Protein AF-0000000070241746 (afdb_homodimer)

Organism: Natronomonas pharaonis (strain ATCC 35678 / DSM 2160 / CIP 103997 / JCM 8858 / NBRC 14720 / NCIMB 2260 / Gabara) (NCBI:txid348780)

Foldseek 3Di:
DFADAPVADDCLLVQLVVLVVPVKDALVVQQPDPPDDDHSVVSLVRQVVCVVLPQWPDPDPRMIHGDLQVLQRNQNQAHSHVRDGNLVPGDPVSNVVSVVVVVVVVVVVVCVVVVPDD/DFADAPVADPCLLVQLVVLVVPVKDALVVQCPDPPDDDHSVVSLVRQVVCVVLPQWPDPDPRMIHGDLLVLQRNQNQAHSHVRDGNLVSGDPVSNVVSVVVVVVVVVVVVCVVVVPDD

Secondary structure (DSSP, 8-state):
--B--TT--TTHHHHHHHHHHHT-B-HHHHHTSTT--S-HHHHHHHHHHHHHTTSEEEEETTEEEE-HHHHHHHTT-EETTTTEE-GGGS-HHHHHHHHHHHHHHHHHHHHHHHHT--/--B--TT--TTHHHHHHHHHHHT-B-HHHHHTSTT--S-HHHHHHHHHHHHHTTSEEEEETTEEEE-HHHHHHHTT-EETTTTEE-GGGS-HHHHHHHHHHHHHHHHHHHHHHHHT--

Structure (mmCIF, N/CA/C/O backbone):
data_AF-0000000070241746-model_v1
#
loop_
_entity.id
_entity.type
_entity.pdbx_description
1 polymer 'Homolog to phage PhiH1 repressor protein'
#
loop_
_atom_site.group_PDB
_atom_site.id
_atom_site.type_symbol
_atom_site.label_atom_id
_atom_site.label_alt_id
_atom_site.label_comp_id
_atom_site.label_asym_id
_atom_site.label_entity_id
_atom_site.label_seq_id
_atom_site.pdbx_PDB_ins_code
_atom_site.Cartn_x
_atom_site.Cartn_y
_atom_site.Cartn_z
_atom_site.occupancy
_atom_site.B_iso_or_equiv
_atom_site.auth_seq_id
_atom_site.auth_comp_id
_atom_site.auth_asym_id
_atom_site.auth_atom_id
_atom_site.pdbx_PDB_model_num
ATOM 1 N N . MET A 1 1 ? -6.934 5.27 0.13 1 94.56 1 MET A N 1
ATOM 2 C CA . MET A 1 1 ? -6.367 4.441 1.192 1 94.56 1 MET A CA 1
ATOM 3 C C . MET A 1 1 ? -6.934 3.027 1.139 1 94.56 1 MET A C 1
ATOM 5 O O . MET A 1 1 ? -8.133 2.84 0.933 1 94.56 1 MET A O 1
ATOM 9 N N . ARG A 1 2 ? -6.02 2.061 1.303 1 96.06 2 ARG A N 1
ATOM 10 C CA . ARG A 1 2 ? -6.449 0.667 1.346 1 96.06 2 ARG A CA 1
ATOM 11 C C . ARG A 1 2 ? -7.254 0.38 2.609 1 96.06 2 ARG A C 1
ATOM 13 O O . ARG A 1 2 ? -6.965 0.934 3.674 1 96.06 2 ARG A O 1
ATOM 20 N N . LYS A 1 3 ? -8.234 -0.478 2.445 1 96.94 3 LYS A N 1
ATOM 21 C CA . LYS A 1 3 ? -9.117 -0.896 3.535 1 96.94 3 LYS A CA 1
ATOM 22 C C . LYS A 1 3 ? -8.922 -2.375 3.857 1 96.94 3 LYS A C 1
ATOM 24 O O . LYS A 1 3 ? -9.617 -3.23 3.301 1 96.94 3 LYS A O 1
ATOM 29 N N . GLN A 1 4 ? -8.039 -2.619 4.766 1 97.44 4 GLN A N 1
ATOM 30 C CA . GLN A 1 4 ? -7.637 -3.988 5.07 1 97.44 4 GLN A CA 1
ATOM 31 C C . GLN A 1 4 ? -8.664 -4.68 5.957 1 97.44 4 GLN A C 1
ATOM 33 O O . GLN A 1 4 ? -9.305 -4.039 6.789 1 97.44 4 GLN A O 1
ATOM 38 N N . GLY A 1 5 ? -8.852 -5.922 5.723 1 97 5 GLY A N 1
ATOM 39 C CA . GLY A 1 5 ? -9.711 -6.707 6.598 1 97 5 GLY A CA 1
ATOM 40 C C . GLY A 1 5 ? -9 -7.188 7.848 1 97 5 GLY A C 1
ATOM 41 O O . GLY A 1 5 ? -7.77 -7.215 7.898 1 97 5 GLY A O 1
ATOM 42 N N . ASP A 1 6 ? -9.789 -7.684 8.867 1 95.62 6 ASP A N 1
ATOM 43 C CA . ASP A 1 6 ? -9.242 -8.195 10.125 1 95.62 6 ASP A CA 1
ATOM 44 C C . ASP A 1 6 ? -8.477 -9.492 9.898 1 95.62 6 ASP A C 1
ATOM 46 O O . ASP A 1 6 ? -7.637 -9.875 10.719 1 95.62 6 ASP A O 1
ATOM 50 N N . TRP A 1 7 ? -8.703 -10.102 8.891 1 97.62 7 TRP A N 1
ATOM 51 C CA . TRP A 1 7 ? -8.102 -11.391 8.578 1 97.62 7 TRP A CA 1
ATOM 52 C C . TRP A 1 7 ? -6.742 -11.211 7.906 1 97.62 7 TRP A C 1
ATOM 54 O O . TRP A 1 7 ? -5.992 -12.172 7.738 1 97.62 7 TRP A O 1
ATOM 64 N N . MET A 1 8 ? -6.465 -9.969 7.434 1 97.88 8 MET A N 1
ATOM 65 C CA . MET A 1 8 ? -5.219 -9.719 6.719 1 97.88 8 MET A CA 1
ATOM 66 C C . MET A 1 8 ? -4.074 -9.469 7.695 1 97.88 8 MET A C 1
ATOM 68 O O . MET A 1 8 ? -4.289 -8.945 8.789 1 97.88 8 MET A O 1
ATOM 72 N N . ALA A 1 9 ? -2.908 -9.852 7.211 1 96.62 9 ALA A N 1
ATOM 73 C CA . ALA A 1 9 ? -1.682 -9.656 7.984 1 96.62 9 ALA A CA 1
ATOM 74 C C . ALA A 1 9 ? -0.798 -8.594 7.34 1 96.62 9 ALA A C 1
ATOM 76 O O . ALA A 1 9 ? -1.036 -8.18 6.203 1 96.62 9 ALA A O 1
ATOM 77 N N . ASN A 1 10 ? 0.276 -8.195 8.047 1 92.94 10 ASN A N 1
ATOM 78 C CA . ASN A 1 10 ? 1.124 -7.066 7.688 1 92.94 10 ASN A CA 1
ATOM 79 C C . ASN A 1 10 ? 1.74 -7.25 6.305 1 92.94 10 ASN A C 1
ATOM 81 O O . ASN A 1 10 ? 1.819 -6.297 5.523 1 92.94 10 ASN A O 1
ATOM 85 N N . TRP A 1 11 ? 2.127 -8.453 6.027 1 97.19 11 TRP A N 1
ATOM 86 C CA . TRP A 1 11 ? 2.895 -8.711 4.812 1 97.19 11 TRP A CA 1
ATOM 87 C C . TRP A 1 11 ? 1.968 -8.93 3.621 1 97.19 11 TRP A C 1
ATOM 89 O O . TRP A 1 11 ? 2.412 -8.906 2.471 1 97.19 11 TRP A O 1
ATOM 99 N N . ASP A 1 12 ? 0.708 -9.023 3.834 1 98.31 12 ASP A N 1
ATOM 100 C CA . ASP A 1 12 ? -0.227 -9.352 2.76 1 98.31 12 ASP A CA 1
ATOM 101 C C . ASP A 1 12 ? -0.189 -8.289 1.66 1 98.31 12 ASP A C 1
ATOM 103 O O . ASP A 1 12 ? -0.229 -8.617 0.473 1 98.31 12 ASP A O 1
ATOM 107 N N . ASP A 1 13 ? -0.045 -7.07 2.041 1 98.25 13 ASP A N 1
ATOM 108 C CA . ASP A 1 13 ? 0.015 -5.988 1.064 1 98.25 13 ASP A CA 1
ATOM 109 C C . ASP A 1 13 ? 1.203 -6.164 0.122 1 98.25 13 ASP A C 1
ATOM 111 O O . ASP A 1 13 ? 1.083 -5.941 -1.085 1 98.25 13 ASP A O 1
ATOM 115 N N . ARG A 1 14 ? 2.305 -6.547 0.719 1 98.25 14 ARG A N 1
ATOM 116 C CA . ARG A 1 14 ? 3.514 -6.719 -0.08 1 98.25 14 ARG A CA 1
ATOM 117 C C . ARG A 1 14 ? 3.371 -7.895 -1.041 1 98.25 14 ARG A C 1
ATOM 119 O O . ARG A 1 14 ? 3.822 -7.824 -2.186 1 98.25 14 ARG A O 1
ATOM 126 N N . PHE A 1 15 ? 2.719 -8.906 -0.545 1 98.75 15 PHE A N 1
ATOM 127 C CA . PHE A 1 15 ? 2.545 -10.078 -1.397 1 98.75 15 PHE A CA 1
ATOM 128 C C . PHE A 1 15 ? 1.629 -9.758 -2.572 1 98.75 15 PHE A C 1
ATOM 130 O O . PHE A 1 15 ? 1.893 -10.18 -3.703 1 98.75 15 PHE A O 1
ATOM 137 N N . LEU A 1 16 ? 0.623 -9 -2.322 1 98.44 16 LEU A N 1
ATOM 138 C CA . LEU A 1 16 ? -0.262 -8.555 -3.395 1 98.44 16 LEU A CA 1
ATOM 139 C C . LEU A 1 16 ? 0.483 -7.66 -4.379 1 98.44 16 LEU A C 1
ATOM 141 O O . LEU A 1 16 ? 0.326 -7.801 -5.594 1 98.44 16 LEU A O 1
ATOM 145 N N . GLU A 1 17 ? 1.251 -6.715 -3.852 1 97.19 17 GLU A N 1
ATOM 146 C CA . GLU A 1 17 ? 2.047 -5.84 -4.711 1 97.19 17 GLU A CA 1
ATOM 147 C C . GLU A 1 17 ? 3.018 -6.648 -5.57 1 97.19 17 GLU A C 1
ATOM 149 O O . GLU A 1 17 ? 3.184 -6.363 -6.758 1 97.19 17 GLU A O 1
ATOM 154 N N . PHE A 1 18 ? 3.625 -7.617 -5 1 97.94 18 PHE A N 1
ATOM 155 C CA . PHE A 1 18 ? 4.57 -8.469 -5.719 1 97.94 18 PHE A CA 1
ATOM 156 C C . PHE A 1 18 ? 3.891 -9.164 -6.891 1 97.94 18 PHE A C 1
ATOM 158 O O . PHE A 1 18 ? 4.391 -9.125 -8.016 1 97.94 18 PHE A O 1
ATOM 165 N N . ALA A 1 19 ? 2.783 -9.852 -6.578 1 97.69 19 ALA A N 1
ATOM 166 C CA . ALA A 1 19 ? 2.039 -10.547 -7.629 1 97.69 19 ALA A CA 1
ATOM 167 C C . ALA A 1 19 ? 1.657 -9.586 -8.75 1 97.69 19 ALA A C 1
ATOM 169 O O . ALA A 1 19 ? 1.717 -9.945 -9.93 1 97.69 19 ALA A O 1
ATOM 170 N N . TYR A 1 20 ? 1.254 -8.422 -8.352 1 93.94 20 TYR A N 1
ATOM 171 C CA . TYR A 1 20 ? 0.872 -7.41 -9.328 1 93.94 20 TYR A CA 1
ATOM 172 C C . TYR A 1 20 ? 2.066 -6.992 -10.18 1 93.94 20 TYR A C 1
ATOM 174 O O . TYR A 1 20 ? 1.989 -6.992 -11.406 1 93.94 20 TYR A O 1
ATOM 182 N N . ASP A 1 21 ? 3.135 -6.727 -9.555 1 92.12 21 ASP A N 1
ATOM 183 C CA . ASP A 1 21 ? 4.309 -6.172 -10.219 1 92.12 21 ASP A CA 1
ATOM 184 C C . ASP A 1 21 ? 4.957 -7.207 -11.141 1 92.12 21 ASP A C 1
ATOM 186 O O . ASP A 1 21 ? 5.523 -6.852 -12.18 1 92.12 21 ASP A O 1
ATOM 190 N N . HIS A 1 22 ? 4.805 -8.469 -10.82 1 93.62 22 HIS A N 1
ATOM 191 C CA . HIS A 1 22 ? 5.566 -9.492 -11.523 1 93.62 22 HIS A CA 1
ATOM 192 C C . HIS A 1 22 ? 4.652 -10.375 -12.367 1 93.62 22 HIS A C 1
ATOM 194 O O . HIS A 1 22 ? 5.121 -11.289 -13.047 1 93.62 22 HIS A O 1
ATOM 200 N N . GLY A 1 23 ? 3.398 -10.117 -12.297 1 92.12 23 GLY A N 1
ATOM 201 C CA . GLY A 1 23 ? 2.453 -10.906 -13.062 1 92.12 23 GLY A CA 1
ATOM 202 C C . GLY A 1 23 ? 2.201 -12.289 -12.477 1 92.12 23 GLY A C 1
ATOM 203 O O . GLY A 1 23 ? 1.634 -13.156 -13.141 1 92.12 23 GLY A O 1
ATOM 204 N N . GLY A 1 24 ? 2.734 -12.5 -11.344 1 95 24 GLY A N 1
ATOM 205 C CA . GLY A 1 24 ? 2.615 -13.766 -10.633 1 95 24 GLY A CA 1
ATOM 206 C C . GLY A 1 24 ? 3.541 -13.867 -9.438 1 95 24 GLY A C 1
ATOM 207 O O . GLY A 1 24 ? 4.453 -13.055 -9.281 1 95 24 GLY A O 1
ATOM 208 N N . ALA A 1 25 ? 3.166 -14.891 -8.625 1 97.44 25 ALA A N 1
ATOM 209 C CA . ALA A 1 25 ? 3.947 -15.055 -7.402 1 97.44 25 ALA A CA 1
ATOM 210 C C . ALA A 1 25 ? 3.941 -16.516 -6.941 1 97.44 25 ALA A C 1
ATOM 212 O O . ALA A 1 25 ? 2.947 -17.219 -7.117 1 97.44 25 ALA A O 1
ATOM 213 N N . THR A 1 26 ? 5.051 -16.906 -6.438 1 98.56 26 THR A N 1
ATOM 214 C CA . THR A 1 26 ? 5.172 -18.156 -5.68 1 98.56 26 THR A CA 1
ATOM 215 C C . THR A 1 26 ? 5.766 -17.891 -4.301 1 98.56 26 THR A C 1
ATOM 217 O O . THR A 1 26 ? 6.465 -16.891 -4.098 1 98.56 26 THR A O 1
ATOM 220 N N . PRO A 1 27 ? 5.445 -18.844 -3.389 1 98.75 27 PRO A N 1
ATOM 221 C CA . PRO A 1 27 ? 6.062 -18.672 -2.072 1 98.75 27 PRO A CA 1
ATOM 222 C C . PRO A 1 27 ? 7.582 -18.531 -2.146 1 98.75 27 PRO A C 1
ATOM 224 O O . PRO A 1 27 ? 8.156 -17.656 -1.486 1 98.75 27 PRO A O 1
ATOM 227 N N . LYS A 1 28 ? 8.172 -19.25 -3.004 1 98.44 28 LYS A N 1
ATOM 228 C CA . LYS A 1 28 ? 9.625 -19.203 -3.121 1 98.44 28 LYS A CA 1
ATOM 229 C C . LYS A 1 28 ? 10.094 -17.859 -3.652 1 98.44 28 LYS A C 1
ATOM 231 O O . LYS A 1 28 ? 11.008 -17.25 -3.092 1 98.44 28 LYS A O 1
ATOM 236 N N . ARG A 1 29 ? 9.555 -17.438 -4.758 1 98.12 29 ARG A N 1
ATOM 237 C CA . ARG A 1 29 ? 9.984 -16.188 -5.371 1 98.12 29 ARG A CA 1
ATOM 238 C C . ARG A 1 29 ? 9.828 -15.023 -4.402 1 98.12 29 ARG A C 1
ATOM 240 O O . ARG A 1 29 ? 10.68 -14.133 -4.355 1 98.12 29 ARG A O 1
ATOM 247 N N . ILE A 1 30 ? 8.711 -15.023 -3.654 1 98.5 30 ILE A N 1
ATOM 248 C CA . ILE A 1 30 ? 8.477 -13.953 -2.695 1 98.5 30 ILE A CA 1
ATOM 249 C C . ILE A 1 30 ? 9.492 -14.039 -1.562 1 98.5 30 ILE A C 1
ATOM 251 O O . ILE A 1 30 ? 10.141 -13.047 -1.221 1 98.5 30 ILE A O 1
ATOM 255 N N . ALA A 1 31 ? 9.695 -15.234 -1.021 1 98.62 31 ALA A N 1
ATOM 256 C CA . ALA A 1 31 ? 10.586 -15.414 0.12 1 98.62 31 ALA A CA 1
ATOM 257 C C . ALA A 1 31 ? 12.031 -15.094 -0.257 1 98.62 31 ALA A C 1
ATOM 259 O O . ALA A 1 31 ? 12.82 -14.68 0.592 1 98.62 31 ALA A O 1
ATOM 260 N N . ASP A 1 32 ? 12.367 -15.227 -1.496 1 98.19 32 ASP A N 1
ATOM 261 C CA . ASP A 1 32 ? 13.727 -14.969 -1.969 1 98.19 32 ASP A CA 1
ATOM 262 C C . ASP A 1 32 ? 13.961 -13.477 -2.176 1 98.19 32 ASP A C 1
ATOM 264 O O . ASP A 1 32 ? 15.094 -13.055 -2.418 1 98.19 32 ASP A O 1
ATOM 268 N N . ASN A 1 33 ? 12.898 -12.711 -2.145 1 97.38 33 ASN A N 1
ATOM 269 C CA . ASN A 1 33 ? 13.055 -11.266 -2.291 1 97.38 33 ASN A CA 1
ATOM 270 C C . ASN A 1 33 ? 13.828 -10.664 -1.119 1 97.38 33 ASN A C 1
ATOM 272 O O . ASN A 1 33 ? 13.547 -10.984 0.039 1 97.38 33 ASN A O 1
ATOM 276 N N . GLU A 1 34 ? 14.734 -9.773 -1.338 1 96.31 34 GLU A N 1
ATOM 277 C CA . GLU A 1 34 ? 15.641 -9.234 -0.33 1 96.31 34 GLU A CA 1
ATOM 278 C C . GLU A 1 34 ? 14.898 -8.352 0.67 1 96.31 34 GLU A C 1
ATOM 280 O O . GLU A 1 34 ? 15.391 -8.094 1.769 1 96.31 34 GLU A O 1
ATOM 285 N N . HIS A 1 35 ? 13.758 -7.906 0.271 1 95.81 35 HIS A N 1
ATOM 286 C CA . HIS A 1 35 ? 13.008 -6.996 1.133 1 95.81 35 HIS A CA 1
ATOM 287 C C . HIS A 1 35 ? 11.93 -7.738 1.917 1 95.81 35 HIS A C 1
ATOM 289 O O . HIS A 1 35 ? 11.18 -7.121 2.674 1 95.81 35 HIS A O 1
ATOM 295 N N . VAL A 1 36 ? 11.867 -9 1.723 1 97 36 VAL A N 1
ATOM 296 C CA . VAL A 1 36 ? 10.898 -9.828 2.445 1 97 36 VAL A CA 1
ATOM 297 C C . VAL A 1 36 ? 11.625 -10.633 3.525 1 97 36 VAL A C 1
ATOM 299 O O . VAL A 1 36 ? 12.523 -11.414 3.227 1 97 36 VAL A O 1
ATOM 302 N N . HIS A 1 37 ? 11.156 -10.477 4.816 1 96.12 37 HIS A N 1
ATOM 303 C CA . HIS A 1 37 ? 11.875 -11.055 5.949 1 96.12 37 HIS A CA 1
ATOM 304 C C . HIS A 1 37 ? 11.008 -12.062 6.695 1 96.12 37 HIS A C 1
ATOM 306 O O . HIS A 1 37 ? 10.961 -12.055 7.926 1 96.12 37 HIS A O 1
ATOM 312 N N . VAL A 1 38 ? 10.242 -12.828 6.008 1 97.75 38 VAL A N 1
ATOM 313 C CA . VAL A 1 38 ? 9.445 -13.906 6.57 1 97.75 38 VAL A CA 1
ATOM 314 C C . VAL A 1 38 ? 9.734 -15.211 5.824 1 97.75 38 VAL A C 1
ATOM 316 O O . VAL A 1 38 ? 10.289 -15.188 4.723 1 97.75 38 VAL A O 1
ATOM 319 N N . SER A 1 39 ? 9.43 -16.344 6.387 1 98.44 39 SER A N 1
ATOM 320 C CA . SER A 1 39 ? 9.758 -17.656 5.848 1 98.44 39 SER A CA 1
ATOM 321 C C . SER A 1 39 ? 8.875 -18 4.652 1 98.44 39 SER A C 1
ATOM 323 O O . SER A 1 39 ? 7.766 -17.484 4.523 1 98.44 39 SER A O 1
ATOM 325 N N . ARG A 1 40 ? 9.391 -18.891 3.869 1 98.62 40 ARG A N 1
ATOM 326 C CA . ARG A 1 40 ? 8.633 -19.406 2.732 1 98.62 40 ARG A CA 1
ATOM 327 C C . ARG A 1 40 ? 7.332 -20.047 3.189 1 98.62 40 ARG A C 1
ATOM 329 O O . ARG A 1 40 ? 6.312 -19.953 2.51 1 98.62 40 ARG A O 1
ATOM 336 N N . GLN A 1 41 ? 7.383 -20.719 4.293 1 98.75 41 GLN A N 1
ATOM 337 C CA . GLN A 1 41 ? 6.188 -21.359 4.836 1 98.75 41 GLN A CA 1
ATOM 338 C C . GLN A 1 41 ? 5.121 -20.328 5.188 1 98.75 41 GLN A C 1
ATOM 340 O O . GLN A 1 41 ? 3.936 -20.531 4.918 1 98.75 41 GLN A O 1
ATOM 345 N N . TYR A 1 42 ? 5.539 -19.312 5.805 1 98.81 42 TYR A N 1
ATOM 346 C CA . TYR A 1 42 ? 4.621 -18.234 6.141 1 98.81 42 TYR A CA 1
ATOM 347 C C . TYR A 1 42 ? 4.023 -17.609 4.887 1 98.81 42 TYR A C 1
ATOM 349 O O . TYR A 1 42 ? 2.816 -17.359 4.82 1 98.81 42 TYR A O 1
ATOM 357 N N . VAL A 1 43 ? 4.863 -17.375 3.938 1 98.81 43 VAL A N 1
ATOM 358 C CA . VAL A 1 43 ? 4.398 -16.797 2.678 1 98.81 43 VAL A CA 1
ATOM 359 C C . VAL A 1 43 ? 3.334 -17.703 2.062 1 98.81 43 VAL A C 1
ATOM 361 O O . VAL A 1 43 ? 2.283 -17.234 1.622 1 98.81 43 VAL A O 1
ATOM 364 N N . ALA A 1 44 ? 3.633 -18.922 2.033 1 98.69 44 ALA A N 1
ATOM 365 C CA . ALA A 1 44 ? 2.705 -19.875 1.446 1 98.69 44 ALA A CA 1
ATOM 366 C C . ALA A 1 44 ? 1.348 -19.828 2.141 1 98.69 44 ALA A C 1
ATOM 368 O O . ALA A 1 44 ? 0.305 -19.828 1.482 1 98.69 44 ALA A O 1
ATOM 369 N N . LYS A 1 45 ? 1.382 -19.797 3.436 1 98.75 45 LYS A N 1
ATOM 370 C CA . LYS A 1 45 ? 0.15 -19.734 4.219 1 98.75 45 LYS A CA 1
ATOM 371 C C . LYS A 1 45 ? -0.656 -18.484 3.867 1 98.75 45 LYS A C 1
ATOM 373 O O . LYS A 1 45 ? -1.872 -18.562 3.68 1 98.75 45 LYS A O 1
ATOM 378 N N . ARG A 1 46 ? 0.014 -17.406 3.797 1 98.69 46 ARG A N 1
ATOM 379 C CA . ARG A 1 46 ? -0.68 -16.156 3.557 1 98.69 46 ARG A CA 1
ATOM 380 C C . ARG A 1 46 ? -1.197 -16.078 2.123 1 98.69 46 ARG A C 1
ATOM 382 O O . ARG A 1 46 ? -2.275 -15.531 1.875 1 98.69 46 ARG A O 1
ATOM 389 N N . LEU A 1 47 ? -0.415 -16.594 1.132 1 98.75 47 LEU A N 1
ATOM 390 C CA . LEU A 1 47 ? -0.897 -16.625 -0.244 1 98.75 47 LEU A CA 1
ATOM 391 C C . LEU A 1 47 ? -2.176 -17.453 -0.351 1 98.75 47 LEU A C 1
ATOM 393 O O . LEU A 1 47 ? -3.094 -17.094 -1.09 1 98.75 47 LEU A O 1
ATOM 397 N N . ARG A 1 48 ? -2.234 -18.516 0.355 1 98.62 48 ARG A N 1
ATOM 398 C CA . ARG A 1 48 ? -3.451 -19.312 0.376 1 98.62 48 ARG A CA 1
ATOM 399 C C . ARG A 1 48 ? -4.621 -18.531 0.962 1 98.62 48 ARG A C 1
ATOM 401 O O . ARG A 1 48 ? -5.723 -18.547 0.411 1 98.62 48 ARG A O 1
ATOM 408 N N . GLU A 1 49 ? -4.371 -17.906 2.051 1 98.75 49 GLU A N 1
ATOM 409 C CA . GLU A 1 49 ? -5.41 -17.109 2.688 1 98.75 49 GLU A CA 1
ATOM 410 C C . GLU A 1 49 ? -5.922 -16.016 1.747 1 98.75 49 GLU A C 1
ATOM 412 O O . GLU A 1 49 ? -7.133 -15.828 1.614 1 98.75 49 GLU A O 1
ATOM 417 N N . LEU A 1 50 ? -4.992 -15.281 1.127 1 98.81 50 LEU A N 1
ATOM 418 C CA . LEU A 1 50 ? -5.352 -14.242 0.171 1 98.81 50 LEU A CA 1
ATOM 419 C C . LEU A 1 50 ? -6.176 -14.82 -0.978 1 98.81 50 LEU A C 1
ATOM 421 O O . LEU A 1 50 ? -7.102 -14.172 -1.466 1 98.81 50 LEU A O 1
ATOM 425 N N . SER A 1 51 ? -5.805 -16.016 -1.429 1 98.69 51 SER A N 1
ATOM 426 C CA . SER A 1 51 ? -6.543 -16.688 -2.492 1 98.69 51 SER A CA 1
ATOM 427 C C . SER A 1 51 ? -7.938 -17.094 -2.027 1 98.69 51 SER A C 1
ATOM 429 O O . SER A 1 51 ? -8.922 -16.891 -2.748 1 98.69 51 SER A O 1
ATOM 431 N N . ASP A 1 52 ? -8.008 -17.609 -0.807 1 98.44 52 ASP A N 1
ATOM 432 C CA . ASP A 1 52 ? -9.289 -18.031 -0.248 1 98.44 52 ASP A CA 1
ATOM 433 C C . ASP A 1 52 ? -10.266 -16.844 -0.165 1 98.44 52 ASP A C 1
ATOM 435 O O . ASP A 1 52 ? -11.477 -17.031 -0.31 1 98.44 52 ASP A O 1
ATOM 439 N N . HIS A 1 53 ? -9.711 -15.688 -0.037 1 98.62 53 HIS A N 1
ATOM 440 C CA . HIS A 1 53 ? -10.555 -14.508 0.091 1 98.62 53 HIS A CA 1
ATOM 441 C C . HIS A 1 53 ? -10.711 -13.797 -1.249 1 98.62 53 HIS A C 1
ATOM 443 O O . HIS A 1 53 ? -11.312 -12.719 -1.321 1 98.62 53 HIS A O 1
ATOM 449 N N . GLY A 1 54 ? -10.07 -14.289 -2.236 1 98.06 54 GLY A N 1
ATOM 450 C CA . GLY A 1 54 ? -10.375 -13.875 -3.596 1 98.06 54 GLY A CA 1
ATOM 451 C C . GLY A 1 54 ? -9.461 -12.773 -4.098 1 98.06 54 GLY A C 1
ATOM 452 O O . GLY A 1 54 ? -9.664 -12.234 -5.191 1 98.06 54 GLY A O 1
ATOM 453 N N . LEU A 1 55 ? -8.469 -12.438 -3.348 1 98.44 55 LEU A N 1
ATOM 454 C CA . LEU A 1 55 ? -7.574 -11.375 -3.787 1 98.44 55 LEU A CA 1
ATOM 455 C C . LEU A 1 55 ? -6.496 -11.93 -4.715 1 98.44 55 LEU A C 1
ATOM 457 O O . LEU A 1 55 ? -5.867 -11.172 -5.457 1 98.44 55 LEU A O 1
ATOM 461 N N . LEU A 1 56 ? -6.309 -13.219 -4.637 1 98.62 56 LEU A N 1
ATOM 462 C CA . LEU A 1 56 ? -5.422 -13.945 -5.535 1 98.62 56 LEU A CA 1
ATOM 463 C C . LEU A 1 56 ? -6.145 -15.133 -6.168 1 98.62 56 LEU A C 1
ATOM 465 O O . LEU A 1 56 ? -7.152 -15.602 -5.641 1 98.62 56 LEU A O 1
ATOM 469 N N . ASN A 1 57 ? -5.605 -15.445 -7.305 1 97.69 57 ASN A N 1
ATOM 470 C CA . ASN A 1 57 ? -5.996 -16.703 -7.949 1 97.69 57 ASN A CA 1
ATOM 471 C C . ASN A 1 57 ? -4.855 -17.719 -7.934 1 97.69 57 ASN A C 1
ATOM 473 O O . ASN A 1 57 ? -3.736 -17.406 -8.344 1 97.69 57 ASN A O 1
ATOM 477 N N . LYS A 1 58 ? -5.168 -18.875 -7.465 1 97.31 58 LYS A N 1
ATOM 4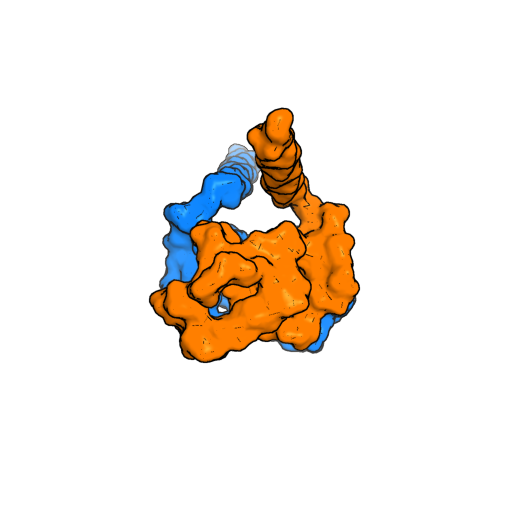78 C CA . LYS A 1 58 ? -4.195 -19.953 -7.555 1 97.31 58 LYS A CA 1
ATOM 479 C C . LYS A 1 58 ? -4.172 -20.562 -8.953 1 97.31 58 LYS A C 1
ATOM 481 O O . LYS A 1 58 ? -5.211 -20.969 -9.477 1 97.31 58 LYS A O 1
ATOM 486 N N . ILE A 1 59 ? -3.102 -20.625 -9.742 1 93.44 59 ILE A N 1
ATOM 487 C CA . ILE A 1 59 ? -3.057 -21.047 -11.133 1 93.44 59 ILE A CA 1
ATOM 488 C C . ILE A 1 59 ? -2.309 -22.375 -11.242 1 93.44 59 ILE A C 1
ATOM 490 O O . ILE A 1 59 ? -2.023 -22.844 -12.344 1 93.44 59 ILE A O 1
ATOM 494 N N . GLY A 1 60 ? -1.919 -23.062 -10.203 1 88.19 60 GLY A N 1
ATOM 495 C CA . GLY A 1 60 ? -1.267 -24.375 -10.195 1 88.19 60 GLY A CA 1
ATOM 496 C C . GLY A 1 60 ? 0.196 -24.297 -9.797 1 88.19 60 GLY A C 1
ATOM 497 O O . GLY A 1 60 ? 0.818 -23.234 -9.883 1 88.19 60 GLY A O 1
ATOM 498 N N . ARG A 1 61 ? 0.675 -25.406 -9.352 1 91.06 61 ARG A N 1
ATOM 499 C CA . ARG A 1 61 ? 2.07 -25.562 -8.945 1 91.06 61 ARG A CA 1
ATOM 500 C C . ARG A 1 61 ? 2.482 -24.484 -7.953 1 91.06 61 ARG A C 1
ATOM 502 O O . ARG A 1 61 ? 3.566 -23.922 -8.07 1 91.06 61 ARG A O 1
ATOM 509 N N . GLY A 1 62 ? 1.607 -24.062 -7.16 1 94.06 62 GLY A N 1
ATOM 510 C CA . GLY A 1 62 ? 1.927 -23.141 -6.082 1 94.06 62 GLY A CA 1
ATOM 511 C C . GLY A 1 62 ? 2.023 -21.703 -6.539 1 94.06 62 GLY A C 1
ATOM 512 O O . GLY A 1 62 ? 2.479 -20.828 -5.789 1 94.06 62 GLY A O 1
ATOM 513 N N . SER A 1 63 ? 1.507 -21.453 -7.734 1 97.25 63 SER A N 1
ATOM 514 C CA . SER A 1 63 ? 1.594 -20.109 -8.289 1 97.25 63 SER A CA 1
ATOM 515 C C . SER A 1 63 ? 0.278 -19.359 -8.125 1 97.25 63 SER A C 1
ATOM 517 O O . SER A 1 63 ? -0.797 -19.953 -8.172 1 97.25 63 SER A O 1
ATOM 519 N N . TYR A 1 64 ? 0.417 -18.047 -7.922 1 98.56 64 TYR A N 1
ATOM 520 C CA . TYR A 1 64 ? -0.729 -17.156 -7.723 1 98.56 64 TYR A CA 1
ATOM 521 C C . TYR A 1 64 ? -0.65 -15.945 -8.641 1 98.56 64 TYR A C 1
ATOM 523 O O . TYR A 1 64 ? 0.442 -15.453 -8.938 1 98.56 64 TYR A O 1
ATOM 531 N N . THR A 1 65 ? -1.798 -15.523 -9.125 1 96.75 65 THR A N 1
ATOM 532 C CA . THR A 1 65 ? -1.922 -14.242 -9.805 1 96.75 65 THR A CA 1
ATOM 533 C C . THR A 1 65 ? -2.92 -13.344 -9.086 1 96.75 65 THR A C 1
ATOM 535 O O . THR A 1 65 ? -3.779 -13.82 -8.352 1 96.75 65 THR A O 1
ATOM 538 N N . ILE A 1 66 ? -2.715 -12.07 -9.242 1 95.75 66 ILE A N 1
ATOM 539 C CA . ILE A 1 66 ? -3.625 -11.148 -8.57 1 95.75 66 ILE A CA 1
ATOM 540 C C . ILE A 1 66 ? -4.93 -11.055 -9.359 1 95.75 66 ILE A C 1
ATOM 542 O O . ILE A 1 66 ? -4.93 -11.117 -10.586 1 95.75 66 ILE A O 1
ATOM 546 N N . THR A 1 67 ? -6.023 -10.898 -8.648 1 95.5 67 THR A N 1
ATOM 547 C CA . THR A 1 67 ? -7.348 -10.797 -9.25 1 95.5 67 THR A CA 1
ATOM 548 C C . THR A 1 67 ? -7.758 -9.336 -9.406 1 95.5 67 THR A C 1
ATOM 550 O O . THR A 1 67 ? -7.043 -8.43 -8.969 1 95.5 67 THR A O 1
ATOM 553 N N . LYS A 1 68 ? -8.945 -9.141 -10.086 1 88.19 68 LYS A N 1
ATOM 554 C CA . LYS A 1 68 ? -9.555 -7.809 -10.109 1 88.19 68 LYS A CA 1
ATOM 555 C C . LYS A 1 68 ? -9.766 -7.285 -8.688 1 88.19 68 LYS A C 1
ATOM 557 O O . LYS A 1 68 ? -9.43 -6.137 -8.391 1 88.19 68 LYS A O 1
ATOM 562 N N . LYS A 1 69 ? -10.227 -8.156 -7.859 1 94.12 69 LYS A N 1
ATOM 563 C CA . LYS A 1 69 ? -10.461 -7.82 -6.457 1 94.12 69 LYS A CA 1
ATOM 564 C C . LYS A 1 69 ? -9.164 -7.375 -5.781 1 94.12 69 LYS A C 1
ATOM 566 O O . LYS A 1 69 ? -9.148 -6.367 -5.066 1 94.12 69 LYS A O 1
ATOM 571 N N . GLY A 1 70 ? -8.141 -8.086 -5.988 1 96.5 70 GLY A N 1
ATOM 572 C CA . GLY A 1 70 ? -6.836 -7.742 -5.441 1 96.5 70 GLY A CA 1
ATOM 573 C C . GLY A 1 70 ? -6.316 -6.406 -5.934 1 96.5 70 GLY A C 1
ATOM 574 O O . GLY A 1 70 ? -5.77 -5.621 -5.156 1 96.5 70 GLY A O 1
ATOM 575 N N . LYS A 1 71 ? -6.496 -6.148 -7.246 1 92.62 71 LYS A N 1
ATOM 576 C CA . LYS A 1 71 ? -6.062 -4.883 -7.828 1 92.62 71 LYS A CA 1
ATOM 577 C C . LYS A 1 71 ? -6.852 -3.711 -7.25 1 92.62 71 LYS A C 1
ATOM 579 O O . LYS A 1 71 ? -6.277 -2.67 -6.922 1 92.62 71 LYS A O 1
ATOM 584 N N . TYR A 1 72 ? -8.141 -3.891 -7.113 1 91.56 72 TYR A N 1
ATOM 585 C CA . TYR A 1 72 ? -8.992 -2.85 -6.547 1 91.56 72 TYR A CA 1
ATOM 586 C C . TYR A 1 72 ? -8.648 -2.602 -5.082 1 91.56 72 TYR A C 1
ATOM 588 O O . TYR A 1 72 ? -8.734 -1.47 -4.602 1 91.56 72 TYR A O 1
ATOM 596 N N . TYR A 1 73 ? -8.242 -3.594 -4.402 1 96.25 73 TYR A N 1
ATOM 597 C CA . TYR A 1 73 ? -7.789 -3.434 -3.023 1 96.25 73 TYR A CA 1
ATOM 598 C C . TYR A 1 73 ? -6.543 -2.561 -2.959 1 96.25 73 TYR A C 1
ATOM 600 O O . TYR A 1 73 ? -6.48 -1.616 -2.168 1 96.25 73 TYR A O 1
ATOM 608 N N . LEU A 1 74 ? -5.605 -2.908 -3.816 1 95.19 74 LEU A N 1
ATOM 609 C CA . LEU A 1 74 ? -4.363 -2.145 -3.822 1 95.19 74 LEU A CA 1
ATOM 610 C C . LEU A 1 74 ? -4.625 -0.68 -4.16 1 95.19 74 LEU A C 1
ATOM 612 O O . LEU A 1 74 ? -3.918 0.209 -3.678 1 95.19 74 LEU A O 1
ATOM 616 N N . ALA A 1 75 ? -5.699 -0.438 -4.887 1 90.69 75 ALA A N 1
ATOM 617 C CA . ALA A 1 75 ? -6.035 0.92 -5.309 1 90.69 75 ALA A CA 1
ATOM 618 C C . ALA A 1 75 ? -6.918 1.612 -4.273 1 90.69 75 ALA A C 1
ATOM 620 O O . ALA A 1 75 ? -7.277 2.781 -4.438 1 90.69 75 ALA A O 1
ATOM 621 N N . GLY A 1 76 ? -7.34 0.907 -3.205 1 93.38 76 GLY A N 1
ATOM 622 C CA . GLY A 1 76 ? -8.195 1.468 -2.174 1 93.38 76 GLY A CA 1
ATOM 623 C C . GLY A 1 76 ? -9.672 1.415 -2.531 1 93.38 76 GLY A C 1
ATOM 624 O O . GLY A 1 76 ? -10.5 2.033 -1.86 1 93.38 76 GLY A O 1
ATOM 625 N N . ALA A 1 77 ? -9.953 0.656 -3.564 1 92.19 77 ALA A N 1
ATOM 626 C CA . ALA A 1 77 ? -11.305 0.658 -4.105 1 92.19 77 ALA A CA 1
ATOM 627 C C . ALA A 1 77 ? -12.023 -0.652 -3.789 1 92.19 77 ALA A C 1
ATOM 629 O O . ALA A 1 77 ? -13.078 -0.942 -4.359 1 92.19 77 ALA A O 1
ATOM 630 N N . TYR A 1 78 ? -11.477 -1.48 -3.039 1 94.62 78 TYR A N 1
ATOM 631 C CA . TYR A 1 78 ? -12.109 -2.662 -2.463 1 94.62 78 TYR A CA 1
ATOM 632 C C . TYR A 1 78 ? -11.906 -2.707 -0.954 1 94.62 78 TYR A C 1
ATOM 634 O O . TYR A 1 78 ? -10.773 -2.588 -0.468 1 94.62 78 TYR A O 1
ATOM 642 N N . ASP A 1 79 ? -12.984 -2.846 -0.252 1 97.25 79 ASP A N 1
ATOM 643 C CA . ASP A 1 79 ? -13 -2.939 1.204 1 97.25 79 ASP A CA 1
ATOM 644 C C . ASP A 1 79 ? -12.906 -4.395 1.661 1 97.25 79 ASP A C 1
ATOM 646 O O . ASP A 1 79 ? -13.914 -5.105 1.689 1 97.25 79 ASP A O 1
ATOM 650 N N . ALA A 1 80 ? -11.773 -4.777 2.07 1 97.94 80 ALA A N 1
ATOM 651 C CA . ALA A 1 80 ? -11.547 -6.172 2.443 1 97.94 80 ALA A CA 1
ATOM 652 C C . ALA A 1 80 ? -12.195 -6.492 3.789 1 97.94 80 ALA A C 1
ATOM 654 O O . ALA A 1 80 ? -12.352 -7.66 4.148 1 97.94 80 ALA A O 1
ATOM 655 N N . GLU A 1 81 ? -12.477 -5.445 4.535 1 96.69 81 GLU A N 1
ATOM 656 C CA . GLU A 1 81 ? -13.203 -5.641 5.785 1 96.69 81 GLU A CA 1
ATOM 657 C C . GLU A 1 81 ? -14.68 -5.941 5.527 1 96.69 81 GLU A C 1
ATOM 659 O O . GLU A 1 81 ? -15.258 -6.832 6.152 1 96.69 81 GLU A O 1
ATOM 664 N N . LYS A 1 82 ? -15.227 -5.273 4.602 1 96.94 82 LYS A N 1
ATOM 665 C CA . LYS A 1 82 ? -16.656 -5.391 4.336 1 96.94 82 LYS A CA 1
ATOM 666 C C . LYS A 1 82 ? -16.922 -6.258 3.105 1 96.94 82 LYS A C 1
ATOM 668 O O . LYS A 1 82 ? -18.062 -6.582 2.801 1 96.94 82 LYS A O 1
ATOM 673 N N . ASP A 1 83 ? -15.93 -6.633 2.371 1 96.75 83 ASP A N 1
ATOM 674 C CA . ASP A 1 83 ? -16.031 -7.441 1.161 1 96.75 83 ASP A CA 1
ATOM 675 C C . ASP A 1 83 ? -16.922 -6.762 0.117 1 96.75 83 ASP A C 1
ATOM 677 O O . ASP A 1 83 ? -17.875 -7.355 -0.375 1 96.75 83 ASP A O 1
ATOM 681 N N . GLU A 1 84 ? -16.5 -5.449 -0.181 1 96.31 84 GLU A N 1
ATOM 682 C CA . GLU A 1 84 ? -17.281 -4.66 -1.128 1 96.31 84 GLU A CA 1
ATOM 683 C C . GLU A 1 84 ? -16.375 -3.795 -2.002 1 96.31 84 GLU A C 1
ATOM 685 O O . GLU A 1 84 ? -15.391 -3.24 -1.521 1 96.31 84 GLU A O 1
ATOM 690 N N . PHE A 1 85 ? -16.766 -3.664 -3.242 1 92.75 85 PHE A N 1
ATOM 691 C CA . PHE A 1 85 ? -16.094 -2.742 -4.148 1 92.75 85 PHE A CA 1
ATOM 692 C C . PHE A 1 85 ? -16.531 -1.307 -3.887 1 92.75 85 PHE A C 1
ATOM 694 O O . PHE A 1 85 ? -17.703 -1.047 -3.637 1 92.75 85 PHE A O 1
ATOM 701 N N . LEU A 1 86 ? -15.578 -0.444 -3.863 1 90.88 86 LEU A N 1
ATOM 702 C CA . LEU A 1 86 ? -15.82 0.986 -3.693 1 90.88 86 LEU A CA 1
ATOM 703 C C . LEU A 1 86 ? -15.391 1.758 -4.938 1 90.88 86 LEU A C 1
ATOM 705 O O . LEU A 1 86 ? -14.555 2.66 -4.859 1 90.88 86 LEU A O 1
ATOM 709 N N . GLU A 1 87 ? -15.875 1.56 -5.957 1 77.06 87 GLU A N 1
ATOM 710 C CA . GLU A 1 87 ? -15.422 2.053 -7.258 1 77.06 87 GLU A CA 1
ATOM 711 C C . GLU A 1 87 ? -15.445 3.578 -7.305 1 77.06 87 GLU A C 1
ATOM 713 O O . GLU A 1 87 ? -14.656 4.195 -8.016 1 77.06 87 GLU A O 1
ATOM 718 N N . TYR A 1 88 ? -16.188 4.23 -6.523 1 77.69 88 TYR A N 1
ATOM 719 C CA . TYR A 1 88 ? -16.281 5.688 -6.508 1 77.69 88 TYR A CA 1
ATOM 720 C C . TYR A 1 88 ? -15.031 6.301 -5.879 1 77.69 88 TYR A C 1
ATOM 722 O O . TYR A 1 88 ? -14.789 7.504 -6.016 1 77.69 88 TYR A O 1
ATOM 730 N N . GLU A 1 89 ? -14.211 5.523 -5.246 1 74.69 89 GLU A N 1
ATOM 731 C CA . GLU A 1 89 ? -13.023 6.023 -4.562 1 74.69 89 GLU A CA 1
ATOM 732 C C . GLU A 1 89 ? -11.797 5.957 -5.469 1 74.69 89 GLU A C 1
ATOM 734 O O . GLU A 1 89 ? -10.734 6.492 -5.129 1 74.69 89 GLU A O 1
ATOM 739 N N . LEU A 1 90 ? -11.93 5.426 -6.543 1 73.19 90 LEU A N 1
ATOM 740 C CA . LEU A 1 90 ? -10.773 5.316 -7.43 1 73.19 90 LEU A CA 1
ATOM 741 C C . LEU A 1 90 ? -10.391 6.684 -7.988 1 73.19 90 LEU A C 1
ATOM 743 O O . LEU A 1 90 ? -11.258 7.445 -8.422 1 73.19 90 LEU A O 1
ATOM 747 N N . ARG A 1 91 ? -9.148 6.93 -7.785 1 70.81 91 ARG A N 1
ATOM 748 C CA . ARG A 1 91 ? -8.641 8.102 -8.492 1 70.81 91 ARG A CA 1
ATOM 749 C C . ARG A 1 91 ? -8.844 7.961 -10 1 70.81 91 ARG A C 1
ATOM 751 O O . ARG A 1 91 ? -8.891 6.844 -10.523 1 70.81 91 ARG A O 1
ATOM 758 N N . ASN A 1 92 ? -8.914 9.078 -10.594 1 61.91 92 ASN A N 1
ATOM 759 C CA . ASN A 1 92 ? -9.188 9.062 -12.023 1 61.91 92 ASN A CA 1
ATOM 760 C C . ASN A 1 92 ? -8.18 8.203 -12.781 1 61.91 92 ASN A C 1
ATOM 762 O O . ASN A 1 92 ? -8.562 7.387 -13.625 1 61.91 92 ASN A O 1
ATOM 766 N N . TYR A 1 93 ? -6.941 8.375 -12.492 1 67.12 93 TYR A N 1
ATOM 767 C CA . TYR A 1 93 ? -5.941 7.617 -13.242 1 67.12 93 TYR A CA 1
ATOM 768 C C . TYR A 1 93 ? -5.977 6.141 -12.867 1 67.12 93 TYR A C 1
ATOM 770 O O . TYR A 1 93 ? -5.773 5.273 -13.719 1 67.12 93 TYR A O 1
ATOM 778 N N . GLU A 1 94 ? -6.219 5.922 -11.641 1 67.56 94 GLU A N 1
ATOM 779 C CA . GLU A 1 94 ? -6.355 4.531 -11.219 1 67.56 94 GLU A CA 1
ATOM 780 C C . GLU A 1 94 ? -7.57 3.875 -11.867 1 67.56 94 GLU A C 1
ATOM 782 O O . GLU A 1 94 ? -7.508 2.717 -12.289 1 67.56 94 GLU A O 1
ATOM 787 N N . TRP A 1 95 ? -8.539 4.664 -11.898 1 67.5 95 TRP A N 1
ATOM 788 C CA . TRP A 1 95 ? -9.75 4.188 -12.562 1 67.5 95 TRP A CA 1
ATOM 789 C C . TRP A 1 95 ? -9.477 3.855 -14.023 1 67.5 95 TRP A C 1
ATOM 791 O O . TRP A 1 95 ? -9.859 2.787 -14.508 1 67.5 95 TRP A O 1
ATOM 801 N N . LEU A 1 96 ? -8.828 4.754 -14.578 1 62.28 96 LEU A N 1
ATOM 802 C CA . LEU A 1 96 ? -8.531 4.582 -16 1 62.28 96 LEU A CA 1
ATOM 803 C C . LEU A 1 96 ? -7.715 3.316 -16.234 1 62.28 96 LEU A C 1
ATOM 805 O O . LEU A 1 96 ? -7.992 2.559 -17.172 1 62.28 96 LEU A O 1
ATOM 809 N N . ILE A 1 97 ? -6.828 3.076 -15.438 1 65.94 97 ILE A N 1
ATOM 810 C CA . ILE A 1 97 ? -5.957 1.912 -15.57 1 65.94 97 ILE A CA 1
ATOM 811 C C . ILE A 1 97 ? -6.758 0.637 -15.32 1 65.94 97 ILE A C 1
ATOM 813 O O . ILE A 1 97 ? -6.734 -0.291 -16.125 1 65.94 97 ILE A O 1
ATOM 817 N N . LEU A 1 98 ? -7.516 0.629 -14.328 1 66.12 98 LEU A N 1
ATOM 818 C CA . LEU A 1 98 ? -8.281 -0.558 -13.961 1 66.12 98 LEU A CA 1
ATOM 819 C C . LEU A 1 98 ? -9.398 -0.819 -14.961 1 66.12 98 LEU A C 1
ATOM 821 O O . LEU A 1 98 ? -9.664 -1.97 -15.312 1 66.12 98 LEU A O 1
ATOM 825 N N . GLU A 1 99 ? -10.039 0.153 -15.406 1 62.34 99 GLU A N 1
ATOM 826 C CA . GLU A 1 99 ? -11.078 0.016 -16.422 1 62.34 99 GLU A CA 1
ATOM 827 C C . GLU A 1 99 ? -10.492 -0.497 -17.734 1 62.34 99 GLU A C 1
ATOM 829 O O . GLU A 1 99 ? -11.094 -1.351 -18.391 1 62.34 99 GLU A O 1
ATOM 834 N N . SER A 1 100 ? -9.391 0.094 -18.078 1 61.03 100 SER A N 1
ATOM 835 C CA . SER A 1 100 ? -8.742 -0.36 -19.297 1 61.03 100 SER A CA 1
ATOM 836 C C . SER A 1 100 ? -8.367 -1.836 -19.203 1 61.03 100 SER A C 1
ATOM 838 O O . SER A 1 100 ? -8.562 -2.588 -20.172 1 61.03 100 SER A O 1
ATOM 840 N N . GLU A 1 101 ? -7.875 -2.258 -18.141 1 61.22 101 GLU A N 1
ATOM 841 C CA . GLU A 1 101 ? -7.531 -3.664 -17.938 1 61.22 101 GLU A CA 1
ATOM 842 C C . GLU A 1 101 ? -8.773 -4.547 -18 1 61.22 101 GLU A C 1
ATOM 844 O O . GLU A 1 101 ? -8.75 -5.625 -18.594 1 61.22 101 GLU A O 1
ATOM 849 N N . ASP A 1 102 ? -9.797 -4.125 -17.344 1 64.75 102 ASP A N 1
ATOM 850 C CA . ASP A 1 102 ? -11.047 -4.875 -17.375 1 64.75 102 ASP A CA 1
ATOM 851 C C . ASP A 1 102 ? -11.578 -5.02 -18.797 1 64.75 102 ASP A C 1
ATOM 853 O O . ASP A 1 102 ? -12.008 -6.102 -19.203 1 64.75 102 ASP A O 1
ATOM 857 N N . LYS A 1 103 ? -11.562 -3.969 -19.531 1 59.22 103 LYS A N 1
ATOM 858 C CA . LYS A 1 103 ? -12.039 -3.998 -20.906 1 59.22 103 LYS A CA 1
ATOM 859 C C . LYS A 1 103 ? -11.188 -4.938 -21.75 1 59.22 103 LYS A C 1
ATOM 861 O O . LYS A 1 103 ? -11.719 -5.672 -22.594 1 59.22 103 LYS A O 1
ATOM 866 N N . ILE A 1 104 ? -10.008 -4.906 -21.578 1 56.12 104 ILE A N 1
ATOM 867 C CA . ILE A 1 104 ? -9.109 -5.785 -22.312 1 56.12 104 ILE A CA 1
ATOM 868 C C . ILE A 1 104 ? -9.398 -7.238 -21.953 1 56.12 104 ILE A C 1
ATOM 870 O O . ILE A 1 104 ? -9.445 -8.102 -22.844 1 56.12 104 ILE A O 1
ATOM 874 N N . GLU A 1 105 ? -9.586 -7.461 -20.75 1 59.59 105 GLU A N 1
ATOM 875 C CA . GLU A 1 105 ? -9.906 -8.82 -20.328 1 59.59 105 GLU A CA 1
ATOM 876 C C . GLU A 1 105 ? -11.25 -9.273 -20.875 1 59.59 105 GLU A C 1
ATOM 878 O O . GLU A 1 105 ? -11.398 -10.422 -21.312 1 59.59 105 GLU A O 1
ATOM 883 N N . ASP A 1 106 ? -12.18 -8.406 -20.859 1 61.5 106 ASP A N 1
ATOM 884 C CA . ASP A 1 106 ? -13.477 -8.703 -21.469 1 61.5 106 ASP A CA 1
ATOM 885 C C . ASP A 1 106 ? -13.336 -9.023 -22.953 1 61.5 106 ASP A C 1
ATOM 887 O O . ASP A 1 106 ? -13.945 -9.969 -23.453 1 61.5 106 ASP A O 1
ATOM 891 N N . PHE A 1 107 ? -12.609 -8.289 -23.625 1 56.53 107 PHE A N 1
ATOM 892 C CA . PHE A 1 107 ? -12.383 -8.5 -25.047 1 56.53 107 PHE A CA 1
ATOM 893 C C . PHE A 1 107 ? -11.688 -9.836 -25.281 1 56.53 107 PHE A C 1
ATOM 895 O O . PHE A 1 107 ? -12.07 -10.586 -26.188 1 56.53 107 PHE A O 1
ATOM 902 N N . ARG A 1 108 ? -10.727 -10.055 -24.609 1 57.22 108 ARG A N 1
ATOM 903 C CA . ARG A 1 108 ? -10 -11.312 -24.734 1 57.22 108 ARG A CA 1
ATOM 904 C C . ARG A 1 108 ? -10.93 -12.5 -24.484 1 57.22 108 ARG A C 1
ATOM 906 O O . ARG A 1 108 ? -10.875 -13.5 -25.219 1 57.22 108 ARG A O 1
ATOM 913 N N . SER A 1 109 ? -11.719 -12.352 -23.469 1 61.97 109 SER A N 1
ATOM 914 C CA . SER A 1 109 ? -12.68 -13.414 -23.172 1 61.97 109 SER A CA 1
ATOM 915 C C . SER A 1 109 ? -13.695 -13.578 -24.297 1 61.97 109 SER A C 1
ATOM 917 O O . SER A 1 109 ? -14.023 -14.695 -24.672 1 61.97 109 SER A O 1
ATOM 919 N N . TRP A 1 110 ? -14.172 -12.516 -24.734 1 63.59 110 TRP A N 1
ATOM 920 C CA . TRP A 1 110 ? -15.109 -12.508 -25.859 1 63.59 110 TRP A CA 1
ATOM 921 C C . TRP A 1 110 ? -14.484 -13.141 -27.094 1 63.59 110 TRP A C 1
ATOM 923 O O . TRP A 1 110 ? -15.125 -13.945 -27.781 1 63.59 110 TRP A O 1
ATOM 933 N N . PHE A 1 111 ? -13.312 -12.859 -27.406 1 60.06 111 PHE A N 1
ATOM 934 C CA . PHE A 1 111 ? -12.602 -13.367 -28.578 1 60.06 111 PHE A CA 1
ATOM 935 C C . PHE A 1 111 ? -12.344 -14.859 -28.438 1 60.06 111 PHE A C 1
ATOM 937 O O . PHE A 1 111 ? -12.539 -15.617 -29.391 1 60.06 111 PHE A O 1
ATOM 944 N N . ASN A 1 112 ? -11.953 -15.219 -27.344 1 60.75 112 ASN A N 1
ATOM 945 C CA . ASN A 1 112 ? -11.688 -16.641 -27.094 1 60.75 112 ASN A CA 1
ATOM 946 C C . ASN A 1 112 ? -12.961 -17.469 -27.172 1 60.75 112 ASN A C 1
ATOM 948 O O . ASN A 1 112 ? -12.938 -18.609 -27.641 1 60.75 112 ASN A O 1
ATOM 952 N N . ASP A 1 113 ? -14.023 -16.891 -26.672 1 59.72 113 ASP A N 1
ATOM 953 C CA . ASP A 1 113 ? -15.312 -17.594 -26.734 1 59.72 113 ASP A CA 1
ATOM 954 C C . ASP A 1 113 ? -15.781 -17.75 -28.172 1 59.72 113 ASP A C 1
ATOM 956 O O . ASP A 1 113 ? -16.359 -18.781 -28.531 1 59.72 113 ASP A O 1
ATOM 960 N N . ARG A 1 114 ? -15.5 -16.922 -28.969 1 61.03 114 ARG A N 1
ATOM 961 C CA . ARG A 1 114 ? -15.938 -16.969 -30.359 1 61.03 114 ARG A CA 1
ATOM 962 C C . ARG A 1 114 ? -14.953 -17.75 -31.234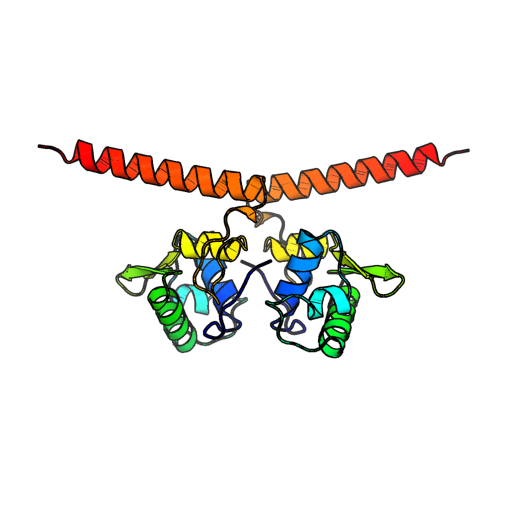 1 61.03 114 ARG A C 1
ATOM 964 O O . ARG A 1 114 ? -15.344 -18.391 -32.219 1 61.03 114 ARG A O 1
ATOM 971 N N . SER A 1 115 ? -13.781 -17.5 -30.906 1 53.44 115 SER A N 1
ATOM 972 C CA . SER A 1 115 ? -12.781 -18.25 -31.672 1 53.44 115 SER A CA 1
ATOM 973 C C . SER A 1 115 ? -12.859 -19.75 -31.391 1 53.44 115 SER A C 1
ATOM 975 O O . SER A 1 115 ? -12.445 -20.562 -32.219 1 53.44 115 SER A O 1
ATOM 977 N N . SER A 1 116 ? -13.406 -19.953 -30.25 1 49.31 116 SER A N 1
ATOM 978 C CA . SER A 1 116 ? -13.547 -21.375 -29.922 1 49.31 116 SER A CA 1
ATOM 979 C C . SER A 1 116 ? -14.867 -21.938 -30.438 1 49.31 116 SER A C 1
ATOM 981 O O . SER A 1 116 ? -15.18 -23.109 -30.219 1 49.31 116 SER A O 1
ATOM 983 N N . ALA A 1 117 ? -15.711 -21.078 -31.047 1 50.25 117 ALA A N 1
ATOM 984 C CA . ALA A 1 117 ? -16.922 -21.578 -31.688 1 50.25 117 ALA A CA 1
ATOM 985 C C . ALA A 1 117 ? -16.578 -22.438 -32.906 1 50.25 117 ALA A C 1
ATOM 987 O O . ALA A 1 117 ? -15.695 -22.109 -33.688 1 50.25 117 ALA A O 1
ATOM 988 N N . PRO A 1 118 ? -17.25 -23.719 -32.906 1 47.09 118 PRO A N 1
ATOM 989 C CA . PRO A 1 118 ? -17.031 -24.594 -34.062 1 47.09 118 PRO A CA 1
ATOM 990 C C . PRO A 1 118 ? -17.453 -23.938 -35.375 1 47.09 118 PRO A C 1
ATOM 992 O O . PRO A 1 118 ? -18.312 -23.047 -35.406 1 47.09 118 PRO A O 1
ATOM 995 N N . MET B 1 1 ? 6.574 -3.123 -5.832 1 95 1 MET B N 1
ATOM 996 C CA . MET B 1 1 ? 6.375 -3.459 -4.426 1 95 1 MET B CA 1
ATOM 997 C C . MET B 1 1 ? 7.066 -2.445 -3.52 1 95 1 MET B C 1
ATOM 999 O O . MET B 1 1 ? 8.195 -2.033 -3.789 1 95 1 MET B O 1
ATOM 1003 N N . ARG B 1 2 ? 6.328 -2.049 -2.457 1 96.44 2 ARG B N 1
ATOM 1004 C CA . ARG B 1 2 ? 6.91 -1.138 -1.478 1 96.44 2 ARG B CA 1
ATOM 1005 C C . ARG B 1 2 ? 8.016 -1.822 -0.684 1 96.44 2 ARG B C 1
ATOM 1007 O O . ARG B 1 2 ? 7.93 -3.016 -0.389 1 96.44 2 ARG B O 1
ATOM 1014 N N . LYS B 1 3 ? 9.039 -1.034 -0.356 1 97.12 3 LYS B N 1
ATOM 1015 C CA . LYS B 1 3 ? 10.188 -1.489 0.412 1 97.12 3 LYS B CA 1
ATOM 1016 C C . LYS B 1 3 ? 10.25 -0.801 1.773 1 97.12 3 LYS B C 1
ATOM 1018 O O . LYS B 1 3 ? 10.891 0.244 1.918 1 97.12 3 LYS B O 1
ATOM 1023 N N . GLN B 1 4 ? 9.641 -1.441 2.713 1 97.44 4 GLN B N 1
ATOM 1024 C CA . GLN B 1 4 ? 9.477 -0.833 4.027 1 97.44 4 GLN B CA 1
ATOM 1025 C C . GLN B 1 4 ? 10.766 -0.937 4.844 1 97.44 4 GLN B C 1
ATOM 1027 O O . GLN B 1 4 ? 11.508 -1.911 4.719 1 97.44 4 GLN B O 1
ATOM 1032 N N . GLY B 1 5 ? 11.023 0.078 5.59 1 97 5 GLY B N 1
ATOM 1033 C CA . GLY B 1 5 ? 12.141 0.02 6.516 1 97 5 GLY B CA 1
ATOM 1034 C C . GLY B 1 5 ? 11.812 -0.708 7.805 1 97 5 GLY B C 1
ATOM 1035 O O . GLY B 1 5 ? 10.641 -0.87 8.148 1 97 5 GLY B O 1
ATOM 1036 N N . ASP B 1 6 ? 12.883 -1.083 8.602 1 95.62 6 ASP B N 1
ATOM 1037 C CA . ASP B 1 6 ? 12.719 -1.774 9.875 1 95.62 6 ASP B CA 1
ATOM 1038 C C . ASP B 1 6 ? 12.07 -0.862 10.914 1 95.62 6 ASP B C 1
ATOM 1040 O O . ASP B 1 6 ? 11.5 -1.338 11.898 1 95.62 6 ASP B O 1
ATOM 1044 N N . TRP B 1 7 ? 12.117 0.323 10.727 1 97.62 7 TRP B N 1
ATOM 1045 C CA . TRP B 1 7 ? 11.602 1.317 11.664 1 97.62 7 TRP B CA 1
ATOM 1046 C C . TRP B 1 7 ? 10.109 1.558 11.438 1 97.62 7 TRP B C 1
ATOM 1048 O O . TRP B 1 7 ? 9.453 2.217 12.25 1 97.62 7 TRP B O 1
ATOM 1058 N N . MET B 1 8 ? 9.578 1.106 10.273 1 97.88 8 MET B N 1
ATOM 1059 C CA . MET B 1 8 ? 8.18 1.346 9.938 1 97.88 8 MET B CA 1
ATOM 1060 C C . MET B 1 8 ? 7.277 0.322 10.617 1 97.88 8 MET B C 1
ATOM 1062 O O . MET B 1 8 ? 7.68 -0.821 10.836 1 97.88 8 MET B O 1
ATOM 1066 N N . ALA B 1 9 ? 6.094 0.805 10.906 1 96.56 9 ALA B N 1
ATOM 1067 C CA . ALA B 1 9 ? 5.07 -0.039 11.516 1 96.56 9 ALA B CA 1
ATOM 1068 C C . ALA B 1 9 ? 3.947 -0.342 10.531 1 96.56 9 ALA B C 1
ATOM 1070 O O . ALA B 1 9 ? 3.863 0.278 9.469 1 96.56 9 ALA B O 1
ATOM 1071 N N . ASN B 1 10 ? 3.035 -1.268 10.922 1 92.75 10 ASN B N 1
ATOM 1072 C CA . ASN B 1 10 ? 2.006 -1.817 10.047 1 92.75 10 ASN B CA 1
ATOM 1073 C C . ASN B 1 10 ? 1.102 -0.723 9.492 1 92.75 10 ASN B C 1
ATOM 1075 O O . ASN B 1 10 ? 0.746 -0.748 8.312 1 92.75 10 ASN B O 1
ATOM 1079 N N . TRP B 1 11 ? 0.788 0.226 10.32 1 97.19 11 TRP B N 1
ATOM 1080 C CA . TRP B 1 11 ? -0.21 1.229 9.961 1 97.19 11 TRP B CA 1
ATOM 1081 C C . TRP B 1 11 ? 0.423 2.371 9.18 1 97.19 11 TRP B C 1
ATOM 1083 O O . TRP B 1 11 ? -0.282 3.18 8.562 1 97.19 11 TRP B O 1
ATOM 1093 N N . ASP B 1 12 ? 1.702 2.414 9.078 1 98.31 12 ASP B N 1
ATOM 1094 C CA . ASP B 1 12 ? 2.385 3.541 8.453 1 98.31 12 ASP B CA 1
ATOM 1095 C C . ASP B 1 12 ? 1.968 3.691 6.992 1 98.31 12 ASP B C 1
ATOM 1097 O O . ASP B 1 12 ? 1.755 4.809 6.512 1 98.31 12 ASP B O 1
ATOM 1101 N N . ASP B 1 13 ? 1.786 2.604 6.328 1 98.25 13 ASP B N 1
ATOM 1102 C CA . ASP B 1 13 ? 1.374 2.641 4.93 1 98.25 13 ASP B CA 1
ATOM 1103 C C . ASP B 1 13 ? 0.023 3.336 4.773 1 98.25 13 ASP B C 1
ATOM 1105 O O . ASP B 1 13 ? -0.173 4.121 3.844 1 98.25 13 ASP B O 1
ATOM 1109 N N . ARG B 1 14 ? -0.86 3.01 5.691 1 98.19 14 ARG B N 1
ATOM 1110 C CA . ARG B 1 14 ? -2.199 3.588 5.625 1 98.19 14 ARG B CA 1
ATOM 1111 C C . ARG B 1 14 ? -2.16 5.086 5.898 1 98.19 14 ARG B C 1
ATOM 1113 O O . ARG B 1 14 ? -2.877 5.859 5.258 1 98.19 14 ARG B O 1
ATOM 1120 N N . PHE B 1 15 ? -1.298 5.438 6.812 1 98.75 15 PHE B N 1
ATOM 1121 C CA . PHE B 1 15 ? -1.203 6.852 7.141 1 98.75 15 PHE B CA 1
ATOM 1122 C C . PHE B 1 15 ? -0.632 7.645 5.973 1 98.75 15 PHE B C 1
ATOM 1124 O O . PHE B 1 15 ? -1.105 8.742 5.668 1 98.75 15 PHE B O 1
ATOM 1131 N N . LEU B 1 16 ? 0.31 7.07 5.297 1 98.38 16 LEU B N 1
ATOM 1132 C CA . LEU B 1 16 ? 0.857 7.695 4.098 1 98.38 16 LEU B CA 1
ATOM 1133 C C . LEU B 1 16 ? -0.198 7.785 3 1 98.38 16 LEU B C 1
ATOM 1135 O O . LEU B 1 16 ? -0.323 8.812 2.334 1 98.38 16 LEU B O 1
ATOM 1139 N N . GLU B 1 17 ? -0.921 6.695 2.797 1 96.94 17 GLU B N 1
ATOM 1140 C CA . GLU B 1 17 ? -1.991 6.695 1.804 1 96.94 17 GLU B CA 1
ATOM 1141 C C . GLU B 1 17 ? -3.041 7.754 2.125 1 96.94 17 GLU B C 1
ATOM 1143 O O . GLU B 1 17 ? -3.521 8.453 1.229 1 96.94 17 GLU B O 1
ATOM 1148 N N . PHE B 1 18 ? -3.387 7.883 3.344 1 97.81 18 PHE B N 1
ATOM 1149 C CA . PHE B 1 18 ? -4.375 8.867 3.775 1 97.81 18 PHE B CA 1
ATOM 1150 C C . PHE B 1 18 ? -3.922 10.281 3.422 1 97.81 18 PHE B C 1
ATOM 1152 O O . PHE B 1 18 ? -4.68 11.047 2.83 1 97.81 18 PHE B O 1
ATOM 1159 N N . ALA B 1 19 ? -2.695 10.617 3.873 1 97.44 19 ALA B N 1
ATOM 1160 C CA . ALA B 1 19 ? -2.15 11.945 3.582 1 97.44 19 ALA B CA 1
ATOM 1161 C C . ALA B 1 19 ? -2.156 12.219 2.08 1 97.44 19 ALA B C 1
ATOM 1163 O O . ALA B 1 19 ? -2.451 13.336 1.649 1 97.44 19 ALA B O 1
ATOM 1164 N N . TYR B 1 20 ? -1.806 11.203 1.361 1 93.44 20 TYR B N 1
ATOM 1165 C CA . TYR B 1 20 ? -1.778 11.328 -0.091 1 93.44 20 TYR B CA 1
ATOM 1166 C C . TYR B 1 20 ? -3.178 11.57 -0.645 1 93.44 20 TYR B C 1
ATOM 1168 O O . TYR B 1 20 ? -3.393 12.508 -1.421 1 93.44 20 TYR B O 1
ATOM 1176 N N . ASP B 1 21 ? -4.098 10.82 -0.209 1 91.25 21 ASP B N 1
ATOM 1177 C CA . ASP B 1 21 ? -5.453 10.836 -0.751 1 91.25 21 ASP B CA 1
ATOM 1178 C C . ASP B 1 21 ? -6.176 12.125 -0.385 1 91.25 21 ASP B C 1
ATOM 1180 O O . ASP B 1 21 ? -7.004 12.625 -1.152 1 91.25 21 ASP B O 1
ATOM 1184 N N . HIS B 1 22 ? -5.816 12.719 0.731 1 92.88 22 HIS B N 1
ATOM 1185 C CA . HIS B 1 22 ? -6.605 13.828 1.255 1 92.88 22 HIS B CA 1
ATOM 1186 C C . HIS B 1 22 ? -5.82 15.133 1.194 1 92.88 22 HIS B C 1
ATOM 1188 O O . HIS B 1 22 ? -6.336 16.188 1.58 1 92.88 22 HIS B O 1
ATOM 1194 N N . GLY B 1 23 ? -4.621 15.055 0.753 1 91.25 23 GLY B N 1
ATOM 1195 C CA . GLY B 1 23 ? -3.805 16.25 0.655 1 91.25 23 GLY B CA 1
ATOM 1196 C C . GLY B 1 23 ? -3.268 16.719 1.995 1 91.25 23 GLY B C 1
ATOM 1197 O O . GLY B 1 23 ? -2.787 17.844 2.117 1 91.25 23 GLY B O 1
ATOM 1198 N N . GLY B 1 24 ? -3.482 15.938 2.965 1 94.44 24 GLY B N 1
ATOM 1199 C CA . GLY B 1 24 ? -3.059 16.219 4.324 1 94.44 24 GLY B CA 1
ATOM 1200 C C . GLY B 1 24 ? -3.662 15.281 5.348 1 94.44 24 GLY B C 1
ATOM 1201 O O . GLY B 1 24 ? -4.602 14.547 5.043 1 94.44 24 GLY B O 1
ATOM 1202 N N . ALA B 1 25 ? -2.984 15.352 6.531 1 97.31 25 ALA B N 1
ATOM 1203 C CA . ALA B 1 25 ? -3.434 14.445 7.586 1 97.31 25 ALA B CA 1
ATOM 1204 C C . ALA B 1 25 ? -3.152 15.031 8.969 1 97.31 25 ALA B C 1
ATOM 1206 O O . ALA B 1 25 ? -2.15 15.727 9.156 1 97.31 25 ALA B O 1
ATOM 1207 N N . THR B 1 26 ? -4.051 14.789 9.836 1 98.56 26 THR B N 1
ATOM 1208 C CA . THR B 1 26 ? -3.846 15 11.266 1 98.56 26 THR B CA 1
ATOM 1209 C C . THR B 1 26 ? -4.117 13.727 12.047 1 98.56 26 THR B C 1
ATOM 1211 O O . THR B 1 26 ? -4.855 12.852 11.586 1 98.56 26 THR B O 1
ATOM 1214 N N . PRO B 1 27 ? -3.484 13.68 13.25 1 98.69 27 PRO B N 1
ATOM 1215 C CA . PRO B 1 27 ? -3.781 12.5 14.062 1 98.69 27 PRO B CA 1
ATOM 1216 C C . PRO B 1 27 ? -5.281 12.289 14.273 1 98.69 27 PRO B C 1
ATOM 1218 O O . PRO B 1 27 ? -5.773 11.164 14.156 1 98.69 27 PRO B O 1
ATOM 1221 N N . LYS B 1 28 ? -5.965 13.336 14.438 1 98.44 28 LYS B N 1
ATOM 1222 C CA . LYS B 1 28 ? -7.402 13.234 14.688 1 98.44 28 LYS B CA 1
ATOM 1223 C C . LYS B 1 28 ? -8.141 12.719 13.453 1 98.44 28 LYS B C 1
ATOM 1225 O O . LYS B 1 28 ? -8.953 11.797 13.555 1 98.44 28 LYS B O 1
ATOM 1230 N N . ARG B 1 29 ? -7.93 13.344 12.336 1 98.06 29 ARG B N 1
ATOM 1231 C CA . ARG B 1 29 ? -8.633 12.953 11.117 1 98.06 29 ARG B CA 1
ATOM 1232 C C . ARG B 1 29 ? -8.383 11.484 10.781 1 98.06 29 ARG B C 1
ATOM 1234 O O . ARG B 1 29 ? -9.297 10.781 10.344 1 98.06 29 ARG B O 1
ATOM 1241 N N . ILE B 1 30 ? -7.121 11.047 10.977 1 98.5 30 ILE B N 1
ATOM 1242 C CA . ILE B 1 30 ? -6.789 9.656 10.688 1 98.5 30 ILE B CA 1
ATOM 1243 C C . ILE B 1 30 ? -7.488 8.742 11.68 1 98.5 30 ILE B C 1
ATOM 1245 O O . ILE B 1 30 ? -8.141 7.77 11.289 1 98.5 30 ILE B O 1
ATOM 1249 N N . ALA B 1 31 ? -7.422 9.078 12.961 1 98.56 31 ALA B N 1
ATOM 1250 C CA . ALA B 1 31 ? -7.992 8.227 14.008 1 98.56 31 ALA B CA 1
ATOM 1251 C C . ALA B 1 31 ? -9.508 8.141 13.875 1 98.56 31 ALA B C 1
ATOM 1253 O O . ALA B 1 31 ? -10.117 7.145 14.266 1 98.56 31 ALA B O 1
ATOM 1254 N N . ASP B 1 32 ? -10.109 9.133 13.312 1 98.19 32 ASP B N 1
ATOM 1255 C CA . ASP B 1 32 ? -11.562 9.18 13.156 1 98.19 32 ASP B CA 1
ATOM 1256 C C . ASP B 1 32 ? -12.008 8.344 11.953 1 98.19 32 ASP B C 1
ATOM 1258 O O . ASP B 1 32 ? -13.211 8.125 11.758 1 98.19 32 ASP B O 1
AT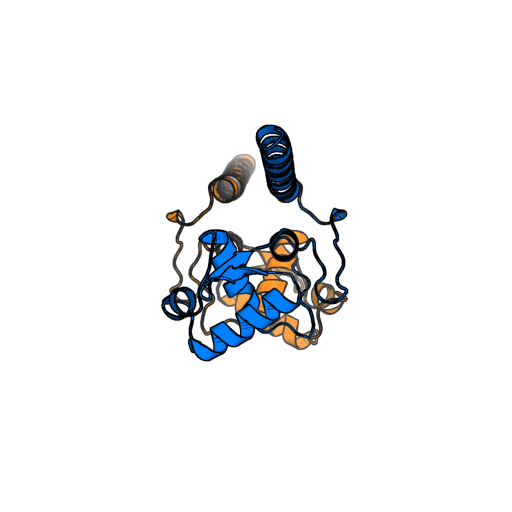OM 1262 N N . ASN B 1 33 ? -11.078 7.945 11.141 1 97.25 33 ASN B N 1
ATOM 1263 C CA . ASN B 1 33 ? -11.422 7.109 9.992 1 97.25 33 ASN B CA 1
ATOM 1264 C C . ASN B 1 33 ? -11.945 5.746 10.43 1 97.25 33 ASN B C 1
ATOM 1266 O O . ASN B 1 33 ? -11.367 5.105 11.312 1 97.25 33 ASN B O 1
ATOM 1270 N N . GLU B 1 34 ? -12.961 5.246 9.844 1 96.19 34 GLU B N 1
ATOM 1271 C CA . GLU B 1 34 ? -13.656 4.031 10.258 1 96.19 34 GLU B CA 1
ATOM 1272 C C . GLU B 1 34 ? -12.797 2.793 10.023 1 96.19 34 GLU B C 1
ATOM 1274 O O . GLU B 1 34 ? -13.039 1.739 10.609 1 96.19 34 GLU B O 1
ATOM 1279 N N . HIS B 1 35 ? -11.844 2.936 9.18 1 95.62 35 HIS B N 1
ATOM 1280 C CA . HIS B 1 35 ? -11.023 1.78 8.836 1 95.62 35 HIS B CA 1
ATOM 1281 C C . HIS B 1 35 ? -9.711 1.786 9.609 1 95.62 35 HIS B C 1
ATOM 1283 O O . HIS B 1 35 ? -8.875 0.904 9.422 1 95.62 35 HIS B O 1
ATOM 1289 N N . VAL B 1 36 ? -9.547 2.748 10.438 1 97 36 VAL B N 1
ATOM 1290 C CA . VAL B 1 36 ? -8.352 2.844 11.273 1 97 36 VAL B CA 1
ATOM 1291 C C . VAL B 1 36 ? -8.703 2.465 12.711 1 97 36 VAL B C 1
ATOM 1293 O O . VAL B 1 36 ? -9.547 3.1 13.344 1 97 36 VAL B O 1
ATOM 1296 N N . HIS B 1 37 ? -7.973 1.443 13.273 1 96.06 37 HIS B N 1
ATOM 1297 C CA . HIS B 1 37 ? -8.328 0.876 14.57 1 96.06 37 HIS B CA 1
ATOM 1298 C C . HIS B 1 37 ? -7.203 1.057 15.578 1 96.06 37 HIS B C 1
ATOM 1300 O O . HIS B 1 37 ? -6.867 0.126 16.312 1 96.06 37 HIS B O 1
ATOM 1306 N N . VAL B 1 38 ? -6.543 2.152 15.555 1 97.75 38 VAL B N 1
ATOM 1307 C CA . VAL B 1 38 ? -5.516 2.51 16.531 1 97.75 38 VAL B CA 1
ATOM 1308 C C . VAL B 1 38 ? -5.832 3.879 17.125 1 97.75 38 VAL B C 1
ATOM 1310 O O . VAL B 1 38 ? -6.629 4.641 16.578 1 97.75 38 VAL B O 1
ATOM 1313 N N . SER B 1 39 ? -5.266 4.211 18.25 1 98.44 39 SER B N 1
ATOM 1314 C CA . SER B 1 39 ? -5.566 5.426 19 1 98.44 39 SER B CA 1
ATOM 1315 C C . SER B 1 39 ? -4.965 6.652 18.328 1 98.44 39 SER B C 1
ATOM 1317 O O . SER B 1 39 ? -3.982 6.543 17.594 1 98.44 39 SER B O 1
ATOM 1319 N N . ARG B 1 40 ? -5.551 7.762 18.641 1 98.56 40 ARG B N 1
ATOM 1320 C CA . ARG B 1 40 ? -5.031 9.031 18.156 1 98.56 40 ARG B CA 1
ATOM 1321 C C . ARG B 1 40 ? -3.59 9.25 18.625 1 98.56 40 ARG B C 1
ATOM 1323 O O . ARG B 1 40 ? -2.777 9.812 17.891 1 98.56 40 ARG B O 1
ATOM 1330 N N . GLN B 1 41 ? -3.293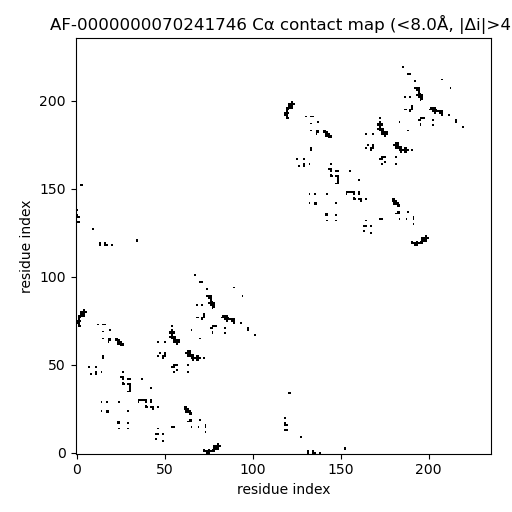 8.852 19.812 1 98.75 41 GLN B N 1
ATOM 1331 C CA . GLN B 1 41 ? -1.939 8.984 20.344 1 98.75 41 GLN B CA 1
ATOM 1332 C C . GLN B 1 41 ? -0.945 8.172 19.516 1 98.75 41 GLN B C 1
ATOM 1334 O O . GLN B 1 41 ? 0.162 8.633 19.234 1 98.75 41 GLN B O 1
ATOM 1339 N N . TYR B 1 42 ? -1.32 7.008 19.234 1 98.81 42 TYR B N 1
ATOM 1340 C CA . TYR B 1 42 ? -0.477 6.156 18.406 1 98.81 42 TYR B CA 1
ATOM 1341 C C . TYR B 1 42 ? -0.27 6.773 17.016 1 98.81 42 TYR B C 1
ATOM 1343 O O . TYR B 1 42 ? 0.852 6.797 16.516 1 98.81 42 TYR B O 1
ATOM 1351 N N . VAL B 1 43 ? -1.335 7.23 16.453 1 98.81 43 VAL B N 1
ATOM 1352 C CA . VAL B 1 43 ? -1.248 7.871 15.141 1 98.81 43 VAL B CA 1
ATOM 1353 C C . VAL B 1 43 ? -0.267 9.039 15.203 1 98.81 43 VAL B C 1
ATOM 1355 O O . VAL B 1 43 ? 0.591 9.18 14.328 1 98.81 43 VAL B O 1
ATOM 1358 N N . ALA B 1 44 ? -0.427 9.812 16.172 1 98.69 44 ALA B N 1
ATOM 1359 C CA . ALA B 1 44 ? 0.436 10.984 16.328 1 98.69 44 ALA B CA 1
ATOM 1360 C C . ALA B 1 44 ? 1.905 10.578 16.391 1 98.69 44 ALA B C 1
ATOM 1362 O O . ALA B 1 44 ? 2.754 11.195 15.734 1 98.69 44 ALA B O 1
ATOM 1363 N N . LYS B 1 45 ? 2.186 9.578 17.156 1 98.75 45 LYS B N 1
ATOM 1364 C CA . LYS B 1 45 ? 3.553 9.086 17.281 1 98.75 45 LYS B CA 1
ATOM 1365 C C . LYS B 1 45 ? 4.105 8.633 15.938 1 98.75 45 LYS B C 1
ATOM 1367 O O . LYS B 1 45 ? 5.242 8.961 15.586 1 98.75 45 LYS B O 1
ATOM 1372 N N . ARG B 1 46 ? 3.314 7.918 15.242 1 98.69 46 ARG B N 1
ATOM 1373 C CA . ARG B 1 46 ? 3.783 7.367 13.977 1 98.69 46 ARG B CA 1
ATOM 1374 C C . ARG B 1 46 ? 3.932 8.461 12.922 1 98.69 46 ARG B C 1
ATOM 1376 O O . ARG B 1 46 ? 4.852 8.422 12.102 1 98.69 46 ARG B O 1
ATOM 1383 N N . LEU B 1 47 ? 3.002 9.453 12.898 1 98.75 47 LEU B N 1
ATOM 1384 C CA . LEU B 1 47 ? 3.145 10.578 11.969 1 98.75 47 LEU B CA 1
ATOM 1385 C C . LEU B 1 47 ? 4.445 11.328 12.227 1 98.75 47 LEU B C 1
ATOM 1387 O O . LEU B 1 47 ? 5.113 11.758 11.281 1 98.75 47 LEU B O 1
ATOM 1391 N N . ARG B 1 48 ? 4.793 11.484 13.445 1 98.62 48 ARG B N 1
ATOM 1392 C CA . ARG B 1 48 ? 6.062 12.125 13.773 1 98.62 48 ARG B CA 1
ATOM 1393 C C . ARG B 1 48 ? 7.238 11.305 13.258 1 98.62 48 ARG B C 1
ATOM 1395 O O . ARG B 1 48 ? 8.172 11.859 12.664 1 98.62 48 ARG B O 1
ATOM 1402 N N . GLU B 1 49 ? 7.184 10.055 13.508 1 98.75 49 GLU B N 1
ATOM 1403 C CA . GLU B 1 49 ? 8.25 9.172 13.039 1 98.75 49 GLU B CA 1
ATOM 1404 C C . GLU B 1 49 ? 8.391 9.242 11.523 1 98.75 49 GLU B C 1
ATOM 1406 O O . GLU B 1 49 ? 9.508 9.352 11.008 1 98.75 49 GLU B O 1
ATOM 1411 N N . LEU B 1 50 ? 7.27 9.133 10.812 1 98.81 50 LEU B N 1
ATOM 1412 C CA . LEU B 1 50 ? 7.27 9.227 9.352 1 98.81 50 LEU B CA 1
ATOM 1413 C C . LEU B 1 50 ? 7.852 10.555 8.891 1 98.81 50 LEU B C 1
ATOM 1415 O O . LEU B 1 50 ? 8.555 10.617 7.883 1 98.81 50 LEU B O 1
ATOM 1419 N N . SER B 1 51 ? 7.523 11.625 9.609 1 98.62 51 SER B N 1
ATOM 1420 C CA . SER B 1 51 ? 8.055 12.953 9.305 1 98.62 51 SER B CA 1
ATOM 1421 C C . SER B 1 51 ? 9.555 13.016 9.555 1 98.62 51 SER B C 1
ATOM 1423 O O . SER B 1 51 ? 10.305 13.547 8.727 1 98.62 51 SER B O 1
ATOM 1425 N N . ASP B 1 52 ? 9.977 12.422 10.672 1 98.44 52 ASP B N 1
ATOM 1426 C CA . ASP B 1 52 ? 11.398 12.414 11.016 1 98.44 52 ASP B CA 1
ATOM 1427 C C . ASP B 1 52 ? 12.219 11.703 9.945 1 98.44 52 ASP B C 1
ATOM 1429 O O . ASP B 1 52 ? 13.375 12.062 9.703 1 98.44 52 ASP B O 1
ATOM 1433 N N . HIS B 1 53 ? 11.586 10.805 9.281 1 98.56 53 HIS B N 1
ATOM 1434 C CA . HIS B 1 53 ? 12.297 10.039 8.258 1 98.56 53 HIS B CA 1
ATOM 1435 C C . HIS B 1 53 ? 12.047 10.617 6.867 1 98.56 53 HIS B C 1
ATOM 1437 O O . HIS B 1 53 ? 12.492 10.047 5.867 1 98.56 53 HIS B O 1
ATOM 1443 N N . GLY B 1 54 ? 11.25 11.609 6.801 1 98 54 GLY B N 1
ATOM 1444 C CA . GLY B 1 54 ? 11.172 12.406 5.586 1 98 54 GLY B CA 1
ATOM 1445 C C . GLY B 1 54 ? 10.039 11.969 4.668 1 98 54 GLY B C 1
ATOM 1446 O O . GLY B 1 54 ? 9.914 12.477 3.551 1 98 54 GLY B O 1
ATOM 1447 N N . LEU B 1 55 ? 9.227 11.07 5.105 1 98.44 55 LEU B N 1
ATOM 1448 C CA . LEU B 1 55 ? 8.133 10.617 4.254 1 98.44 55 LEU B CA 1
ATOM 1449 C C . LEU B 1 55 ? 6.934 11.555 4.367 1 98.44 55 LEU B C 1
ATOM 1451 O O . LEU B 1 55 ? 6.062 11.555 3.492 1 98.44 55 LEU B O 1
ATOM 1455 N N . LEU B 1 56 ? 6.918 12.305 5.438 1 98.56 56 LEU B N 1
ATOM 1456 C CA . LEU B 1 56 ? 5.934 13.352 5.656 1 98.56 56 LEU B CA 1
ATOM 1457 C C . LEU B 1 56 ? 6.609 14.672 6 1 98.56 56 LEU B C 1
ATOM 1459 O O . LEU B 1 56 ? 7.762 14.695 6.438 1 98.56 56 LEU B O 1
ATOM 1463 N N . ASN B 1 57 ? 5.852 15.68 5.676 1 97.62 57 ASN B N 1
ATOM 1464 C CA . ASN B 1 57 ? 6.223 17.016 6.133 1 97.62 57 ASN B CA 1
ATOM 1465 C C . ASN B 1 57 ? 5.242 17.531 7.176 1 97.62 57 ASN B C 1
ATOM 1467 O O . ASN B 1 57 ? 4.031 17.531 6.957 1 97.62 57 ASN B O 1
ATOM 1471 N N . LYS B 1 58 ? 5.785 17.969 8.25 1 97.25 58 LYS B N 1
ATOM 1472 C CA . LYS B 1 58 ? 4.949 18.625 9.25 1 97.25 58 LYS B CA 1
ATOM 1473 C C . LYS B 1 58 ? 4.664 20.062 8.859 1 97.25 58 LYS B C 1
ATOM 1475 O O . LYS B 1 58 ? 5.586 20.844 8.609 1 97.25 58 LYS B O 1
ATOM 1480 N N . ILE B 1 59 ? 3.449 20.578 8.68 1 93.12 59 ILE B N 1
ATOM 1481 C CA . ILE B 1 59 ? 3.123 21.906 8.164 1 93.12 59 ILE B CA 1
ATOM 1482 C C . ILE B 1 59 ? 2.535 22.766 9.281 1 93.12 59 ILE B C 1
ATOM 1484 O O . ILE B 1 59 ? 2.082 23.891 9.047 1 93.12 59 ILE B O 1
ATOM 1488 N N . GLY B 1 60 ? 2.465 22.375 10.523 1 88 60 GLY B N 1
ATOM 1489 C CA . GLY B 1 60 ? 1.988 23.141 11.664 1 88 60 GLY B CA 1
ATOM 1490 C C . GLY B 1 60 ? 0.661 22.641 12.203 1 88 60 GLY B C 1
ATOM 1491 O O . GLY B 1 60 ? -0.079 21.953 11.5 1 88 60 GLY B O 1
ATOM 1492 N N . ARG B 1 61 ? 0.429 22.969 13.438 1 90.62 61 ARG B N 1
ATOM 1493 C CA . ARG B 1 61 ? -0.799 22.609 14.141 1 90.62 61 ARG B CA 1
ATOM 1494 C C . ARG B 1 61 ? -1.076 21.109 14.039 1 90.62 61 ARG B C 1
ATOM 1496 O O . ARG B 1 61 ? -2.213 20.703 13.805 1 90.62 61 ARG B O 1
ATOM 1503 N N . GLY B 1 62 ? -0.09 20.344 13.977 1 94 62 GLY B N 1
ATOM 1504 C CA . GLY B 1 62 ? -0.242 18.906 14.016 1 94 62 GLY B CA 1
ATOM 1505 C C . GLY B 1 62 ? -0.607 18.297 12.672 1 94 62 GLY B C 1
ATOM 1506 O O . GLY B 1 62 ? -0.963 17.125 12.594 1 94 62 GLY B O 1
ATOM 1507 N N . SER B 1 63 ? -0.423 19.094 11.641 1 97.12 63 SER B N 1
ATOM 1508 C CA . SER B 1 63 ? -0.791 18.625 10.312 1 97.12 63 SER B CA 1
ATOM 1509 C C . SER B 1 63 ? 0.435 18.156 9.531 1 97.12 63 SER B C 1
ATOM 1511 O O . SER B 1 63 ? 1.527 18.703 9.703 1 97.12 63 SER B O 1
ATOM 1513 N N . TYR B 1 64 ? 0.197 17.141 8.68 1 98.5 64 TYR B N 1
ATOM 1514 C CA . TYR B 1 64 ? 1.251 16.547 7.863 1 98.5 64 TYR B CA 1
ATOM 1515 C C . TYR B 1 64 ? 0.818 16.453 6.406 1 98.5 64 TYR B C 1
ATOM 1517 O O . TYR B 1 64 ? -0.358 16.219 6.113 1 98.5 64 TYR B O 1
ATOM 1525 N N . THR B 1 65 ? 1.766 16.688 5.531 1 96.56 65 THR B N 1
ATOM 1526 C CA . THR B 1 65 ? 1.575 16.391 4.113 1 96.56 65 THR B CA 1
ATOM 1527 C C . THR B 1 65 ? 2.607 15.383 3.627 1 96.56 65 THR B C 1
ATOM 1529 O O . THR B 1 65 ? 3.668 15.227 4.234 1 96.56 65 THR B O 1
ATOM 1532 N N . ILE B 1 66 ? 2.219 14.648 2.629 1 95.5 66 ILE B N 1
ATOM 1533 C CA . ILE B 1 66 ? 3.152 13.648 2.117 1 95.5 66 ILE B CA 1
ATOM 1534 C C . ILE B 1 66 ? 4.211 14.328 1.254 1 95.5 66 ILE B C 1
ATOM 1536 O O . ILE B 1 66 ? 3.922 15.297 0.551 1 95.5 66 ILE B O 1
ATOM 1540 N N . THR B 1 67 ? 5.426 13.82 1.316 1 95.31 67 THR B N 1
ATOM 1541 C CA . THR B 1 67 ? 6.547 14.359 0.556 1 95.31 67 THR B CA 1
ATOM 1542 C C . THR B 1 67 ? 6.738 13.586 -0.747 1 95.31 67 THR B C 1
ATOM 1544 O O . THR B 1 67 ? 6.047 12.594 -0.994 1 95.31 67 THR B O 1
ATOM 1547 N N . LYS B 1 68 ? 7.695 14.109 -1.597 1 87.94 68 LYS B N 1
ATOM 1548 C CA . LYS B 1 68 ? 8.125 13.336 -2.758 1 87.94 68 LYS B CA 1
ATOM 1549 C C . LYS B 1 68 ? 8.609 11.945 -2.348 1 87.94 68 LYS B C 1
ATOM 1551 O O . LYS B 1 68 ? 8.227 10.945 -2.957 1 87.94 68 LYS B O 1
ATOM 1556 N N . LYS B 1 69 ? 9.359 11.93 -1.289 1 94.19 69 LYS B N 1
ATOM 1557 C CA . LYS B 1 69 ? 9.875 10.68 -0.749 1 94.19 69 LYS B CA 1
ATOM 1558 C C . LYS B 1 69 ? 8.734 9.734 -0.37 1 94.19 69 LYS B C 1
ATOM 1560 O O . LYS B 1 69 ? 8.773 8.547 -0.696 1 94.19 69 LYS B O 1
ATOM 1565 N N . GLY B 1 70 ? 7.781 10.227 0.282 1 96.5 70 GLY B N 1
ATOM 1566 C CA . GLY B 1 70 ? 6.613 9.453 0.667 1 96.5 70 GLY B CA 1
ATOM 1567 C C . GLY B 1 70 ? 5.84 8.906 -0.521 1 96.5 70 GLY B C 1
ATOM 1568 O O . GLY B 1 70 ? 5.41 7.75 -0.511 1 96.5 70 GLY B O 1
ATOM 1569 N N . LYS B 1 71 ? 5.68 9.758 -1.553 1 92.62 71 LYS B N 1
ATOM 1570 C CA . LYS B 1 71 ? 4.973 9.336 -2.758 1 92.62 71 LYS B CA 1
ATOM 1571 C C . LYS B 1 71 ? 5.738 8.234 -3.484 1 92.62 71 LYS B C 1
ATOM 1573 O O . LYS B 1 71 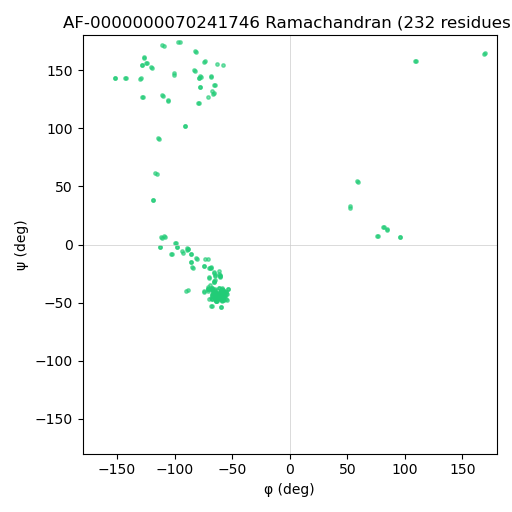? 5.141 7.254 -3.939 1 92.62 71 LYS B O 1
ATOM 1578 N N . TYR B 1 72 ? 7.02 8.391 -3.574 1 91.75 72 TYR B N 1
ATOM 1579 C CA . TYR B 1 72 ? 7.855 7.387 -4.223 1 91.75 72 TYR B CA 1
ATOM 1580 C C . TYR B 1 72 ? 7.852 6.082 -3.438 1 91.75 72 TYR B C 1
ATOM 1582 O O . TYR B 1 72 ? 7.918 5 -4.023 1 91.75 72 TYR B O 1
ATOM 1590 N N . TYR B 1 73 ? 7.742 6.152 -2.178 1 96.5 73 TYR B N 1
ATOM 1591 C CA . TYR B 1 73 ? 7.621 4.957 -1.353 1 96.5 73 TYR B CA 1
ATOM 1592 C C . TYR B 1 73 ? 6.332 4.203 -1.672 1 96.5 73 TYR B C 1
ATOM 1594 O O . TYR B 1 73 ? 6.355 2.99 -1.891 1 96.5 73 TYR B O 1
ATOM 1602 N N . LEU B 1 74 ? 5.27 4.961 -1.696 1 95.44 74 LEU B N 1
ATOM 1603 C CA . LEU B 1 74 ? 3.984 4.332 -1.981 1 95.44 74 LEU B CA 1
ATOM 1604 C C . LEU B 1 74 ? 3.994 3.672 -3.357 1 95.44 74 LEU B C 1
ATOM 1606 O O . LEU B 1 74 ? 3.336 2.65 -3.566 1 95.44 74 LEU B O 1
ATOM 1610 N N . ALA B 1 75 ? 4.824 4.203 -4.254 1 91.19 75 ALA B N 1
ATOM 1611 C CA . ALA B 1 75 ? 4.898 3.684 -5.617 1 91.19 75 ALA B CA 1
ATOM 1612 C C . ALA B 1 75 ? 5.918 2.551 -5.719 1 91.19 75 ALA B C 1
ATOM 1614 O O . ALA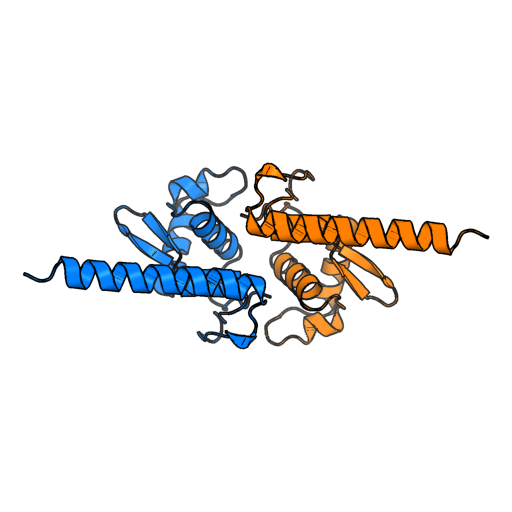 B 1 75 ? 6.082 1.95 -6.781 1 91.19 75 ALA B O 1
ATOM 1615 N N . GLY B 1 76 ? 6.645 2.244 -4.645 1 93.94 76 GLY B N 1
ATOM 1616 C CA . GLY B 1 76 ? 7.652 1.195 -4.637 1 93.94 76 GLY B CA 1
ATOM 1617 C C . GLY B 1 76 ? 9 1.66 -5.16 1 93.94 76 GLY B C 1
ATOM 1618 O O . GLY B 1 76 ? 9.891 0.843 -5.414 1 93.94 76 GLY B O 1
ATOM 1619 N N . ALA B 1 77 ? 9.102 2.975 -5.27 1 92.94 77 ALA B N 1
ATOM 1620 C CA . ALA B 1 77 ? 10.289 3.525 -5.922 1 92.94 77 ALA B CA 1
ATOM 1621 C C . ALA B 1 77 ? 11.195 4.223 -4.914 1 92.94 77 ALA B C 1
ATOM 1623 O O . ALA B 1 77 ? 12.102 4.965 -5.293 1 92.94 77 ALA B O 1
ATOM 1624 N N . T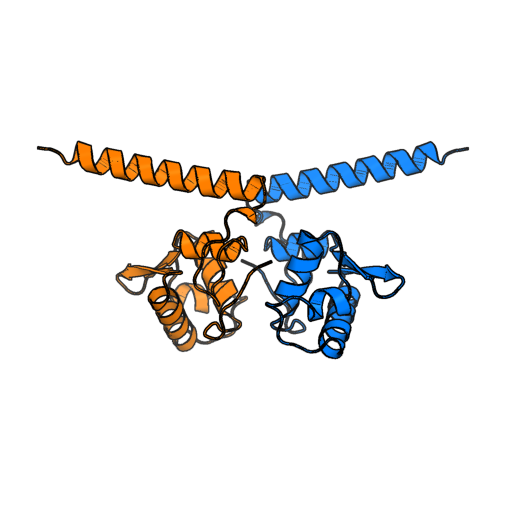YR B 1 78 ? 10.93 4.133 -3.697 1 95.06 78 TYR B N 1
ATOM 1625 C CA . TYR B 1 78 ? 11.812 4.531 -2.605 1 95.06 78 TYR B CA 1
ATOM 1626 C C . TYR B 1 78 ? 11.984 3.395 -1.605 1 95.06 78 TYR B C 1
ATOM 1628 O O . TYR B 1 78 ? 11.008 2.822 -1.125 1 95.06 78 TYR B O 1
ATOM 1636 N N . ASP B 1 79 ? 13.227 3.074 -1.342 1 97.5 79 ASP B N 1
ATOM 1637 C CA . ASP B 1 79 ? 13.602 2.035 -0.389 1 97.5 79 ASP B CA 1
ATOM 1638 C C . ASP B 1 79 ? 13.789 2.615 1.012 1 97.5 79 ASP B C 1
ATOM 1640 O O . ASP B 1 79 ? 14.852 3.162 1.326 1 97.5 79 ASP B O 1
ATOM 1644 N N . ALA B 1 80 ? 12.828 2.42 1.815 1 98 80 ALA B N 1
ATOM 1645 C CA . ALA B 1 80 ? 12.859 3.012 3.15 1 98 80 ALA B CA 1
ATOM 1646 C C . ALA B 1 80 ? 13.844 2.27 4.055 1 98 80 ALA B C 1
ATOM 1648 O O . ALA B 1 80 ? 14.219 2.77 5.117 1 98 80 ALA B O 1
ATOM 1649 N N . GLU B 1 81 ? 14.18 1.071 3.654 1 96.75 81 GLU B N 1
ATOM 1650 C CA . GLU B 1 81 ? 15.203 0.331 4.387 1 96.75 81 GLU B CA 1
ATOM 1651 C C . GLU B 1 81 ? 16.594 0.887 4.102 1 96.75 81 GLU B C 1
ATOM 1653 O O . GLU B 1 81 ? 17.406 1.041 5.016 1 96.75 81 GLU B O 1
ATOM 1658 N N . LYS B 1 82 ? 16.828 1.214 2.906 1 97.06 82 LYS B N 1
ATOM 1659 C CA . LYS B 1 82 ? 18.156 1.654 2.492 1 97.06 82 LYS B CA 1
ATOM 1660 C C . LYS B 1 82 ? 18.219 3.17 2.332 1 97.06 82 LYS B C 1
ATOM 1662 O O . LYS B 1 82 ? 19.281 3.74 2.111 1 97.06 82 LYS B O 1
ATOM 1667 N N . ASP B 1 83 ? 17.125 3.854 2.408 1 96.88 83 ASP B N 1
ATOM 1668 C CA . ASP B 1 83 ? 17.031 5.301 2.264 1 96.88 83 ASP B CA 1
ATOM 1669 C C . ASP B 1 83 ? 17.547 5.754 0.9 1 96.88 83 ASP B C 1
ATOM 1671 O O . ASP B 1 83 ? 18.422 6.617 0.82 1 96.88 83 ASP B O 1
ATOM 1675 N N . GLU B 1 84 ? 16.938 5.094 -0.176 1 96.62 84 GLU B N 1
ATOM 1676 C CA . GLU B 1 84 ? 17.359 5.391 -1.538 1 96.62 84 GLU B CA 1
ATOM 1677 C C . GLU B 1 84 ? 16.188 5.395 -2.504 1 96.62 84 GLU B C 1
ATOM 1679 O O . GLU B 1 84 ? 15.281 4.562 -2.393 1 96.62 84 GLU B O 1
ATOM 1684 N N . PHE B 1 85 ? 16.25 6.293 -3.453 1 93.31 85 PHE B N 1
ATOM 1685 C CA . PHE B 1 85 ? 15.273 6.312 -4.535 1 93.31 85 PHE B CA 1
ATOM 1686 C C . PHE B 1 85 ? 15.594 5.242 -5.57 1 93.31 85 PHE B C 1
ATOM 1688 O O . PHE B 1 85 ? 16.766 5.016 -5.902 1 93.31 85 PHE B O 1
ATOM 1695 N N . LEU B 1 86 ? 14.594 4.559 -5.984 1 91.94 86 LEU B N 1
ATOM 1696 C CA . LEU B 1 86 ? 14.688 3.545 -7.027 1 91.94 86 LEU B CA 1
ATOM 1697 C C . LEU B 1 86 ? 13.852 3.941 -8.242 1 91.94 86 LEU B C 1
ATOM 1699 O O . LEU B 1 86 ? 12.961 3.201 -8.664 1 91.94 86 LEU B O 1
ATOM 1703 N N . GLU B 1 87 ? 14.078 4.91 -8.836 1 80.19 87 GLU B N 1
ATOM 1704 C CA . GLU B 1 87 ? 13.25 5.531 -9.867 1 80.19 87 GLU B CA 1
ATOM 1705 C C . GLU B 1 87 ? 13.055 4.59 -11.055 1 80.19 87 GLU B C 1
ATOM 1707 O O . GLU B 1 87 ? 12.023 4.641 -11.734 1 80.19 87 GLU B O 1
ATOM 1712 N N . TYR B 1 88 ? 13.898 3.691 -11.297 1 81.5 88 TYR B N 1
ATOM 1713 C CA . TYR B 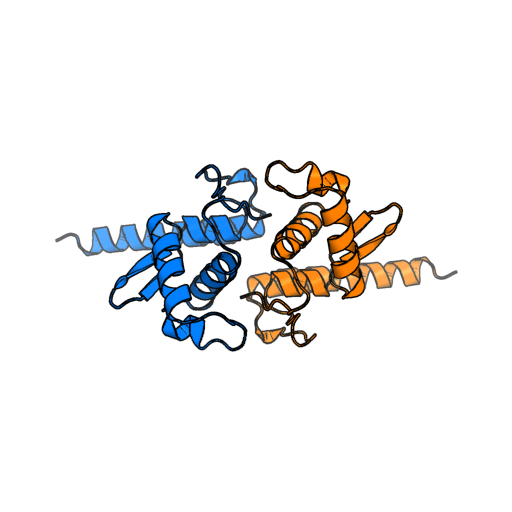1 88 ? 13.812 2.752 -12.406 1 81.5 88 TYR B CA 1
ATOM 1714 C C . TYR B 1 88 ? 12.688 1.743 -12.18 1 81.5 88 TYR B C 1
ATOM 1716 O O . TYR B 1 88 ? 12.273 1.043 -13.109 1 81.5 88 TYR B O 1
ATOM 1724 N N . GLU B 1 89 ? 12.164 1.685 -11 1 79.12 89 GLU B N 1
ATOM 1725 C CA . GLU B 1 89 ? 11.117 0.721 -10.672 1 79.12 89 GLU B CA 1
ATOM 1726 C C . GLU B 1 89 ? 9.727 1.319 -10.875 1 79.12 89 GLU B C 1
ATOM 1728 O O . GLU B 1 89 ? 8.727 0.606 -10.812 1 79.12 89 GLU B O 1
ATOM 1733 N N . LEU B 1 90 ? 9.664 2.537 -11.141 1 76.5 90 LEU B N 1
ATOM 1734 C CA . LEU B 1 90 ? 8.359 3.148 -11.344 1 76.5 90 LEU B CA 1
ATOM 1735 C C . LEU B 1 90 ? 7.703 2.623 -12.617 1 76.5 90 LEU B C 1
ATOM 1737 O O . LEU B 1 90 ? 8.359 2.502 -13.656 1 76.5 90 LEU B O 1
ATOM 1741 N N . ARG B 1 91 ? 6.5 2.27 -12.406 1 75.94 91 ARG B N 1
ATOM 1742 C CA . ARG B 1 91 ? 5.715 1.968 -13.602 1 75.94 91 ARG B CA 1
ATOM 1743 C C . ARG B 1 91 ? 5.559 3.203 -14.484 1 75.94 91 ARG B C 1
ATOM 1745 O O . ARG B 1 91 ? 5.602 4.332 -13.984 1 75.94 91 ARG B O 1
ATOM 1752 N N . ASN B 1 92 ? 5.348 2.902 -15.711 1 63.44 92 ASN B N 1
ATOM 1753 C CA . ASN B 1 92 ? 5.258 4.008 -16.656 1 63.44 92 ASN B CA 1
ATOM 1754 C C . ASN B 1 92 ? 4.215 5.035 -16.219 1 63.44 92 ASN B C 1
ATOM 1756 O O . ASN B 1 92 ? 4.492 6.234 -16.203 1 63.44 92 ASN B O 1
ATOM 1760 N N . TYR B 1 93 ? 3.062 4.57 -15.867 1 69.38 93 TYR B N 1
ATOM 1761 C CA . TYR B 1 93 ? 2.014 5.516 -15.508 1 69.38 93 TYR B CA 1
ATOM 1762 C C . TYR B 1 93 ? 2.336 6.211 -14.188 1 69.38 93 TYR B C 1
ATOM 1764 O O . TYR B 1 93 ? 2.031 7.391 -14.008 1 69.38 93 TYR B O 1
ATOM 1772 N N . GLU B 1 94 ? 2.949 5.457 -13.336 1 69.31 94 GLU B N 1
ATOM 1773 C CA . GLU B 1 94 ? 3.352 6.066 -12.07 1 69.31 94 GLU B CA 1
ATOM 1774 C C . GLU B 1 94 ? 4.441 7.109 -12.281 1 69.31 94 GLU B C 1
ATOM 1776 O O . GLU B 1 94 ? 4.426 8.172 -11.648 1 69.31 94 GLU B O 1
ATOM 1781 N N . TRP B 1 95 ? 5.27 6.773 -13.141 1 69.06 95 TRP B N 1
ATOM 1782 C CA . TRP B 1 95 ? 6.32 7.723 -13.5 1 69.06 95 TRP B CA 1
ATOM 1783 C C . TRP B 1 95 ? 5.719 9.016 -14.039 1 69.06 95 TRP B C 1
ATOM 1785 O O . TRP B 1 95 ? 6.09 10.109 -13.602 1 69.06 95 TRP B O 1
ATOM 1795 N N . LEU B 1 96 ? 4.844 8.797 -14.883 1 63.66 96 LEU B N 1
ATOM 1796 C CA . LEU B 1 96 ? 4.215 9.945 -15.523 1 63.66 96 LEU B CA 1
ATOM 1797 C C . LEU B 1 96 ? 3.529 10.836 -14.484 1 63.66 96 LEU B C 1
ATOM 1799 O O . LEU B 1 96 ? 3.652 12.062 -14.539 1 63.66 96 LEU B O 1
ATOM 1803 N N . ILE B 1 97 ? 2.934 10.281 -13.602 1 66.88 97 ILE B N 1
ATOM 1804 C CA . ILE B 1 97 ? 2.207 11.016 -12.57 1 66.88 97 ILE B CA 1
ATOM 1805 C C . ILE B 1 97 ? 3.195 11.719 -11.648 1 66.88 97 ILE B C 1
ATOM 1807 O O . ILE B 1 97 ? 3.09 12.93 -11.43 1 66.88 97 ILE B O 1
ATOM 1811 N N . LEU B 1 98 ? 4.148 11.047 -11.234 1 68.69 98 LEU B N 1
ATOM 1812 C CA . LEU B 1 98 ? 5.102 11.602 -10.273 1 68.69 98 LEU B CA 1
ATOM 1813 C C . LEU B 1 98 ? 5.984 12.656 -10.938 1 68.69 98 LEU B C 1
ATOM 1815 O O . LEU B 1 98 ? 6.305 13.68 -10.32 1 68.69 98 LEU B O 1
ATOM 1819 N N . GLU B 1 99 ? 6.371 12.477 -12.117 1 62.84 99 GLU B N 1
ATOM 1820 C CA . GLU B 1 99 ? 7.145 13.461 -12.867 1 62.84 99 GLU B CA 1
ATOM 1821 C C . GLU B 1 99 ? 6.332 14.727 -13.117 1 62.84 99 GLU B C 1
ATOM 1823 O O . GLU B 1 99 ? 6.852 15.844 -13 1 62.84 99 GLU B O 1
ATOM 1828 N N . SER B 1 100 ? 5.121 14.477 -13.492 1 61.47 100 SER B N 1
ATOM 1829 C CA . SER B 1 100 ? 4.258 15.633 -13.711 1 61.47 100 SER B CA 1
ATOM 1830 C C . SER B 1 100 ? 4.09 16.453 -12.438 1 61.47 100 SER B C 1
ATOM 1832 O O . SER B 1 100 ? 4.121 17.688 -12.477 1 61.47 100 SER B O 1
ATOM 1834 N N . GLU B 1 101 ? 3.941 15.836 -11.383 1 61.5 101 GLU B N 1
ATOM 1835 C CA . GLU B 1 101 ? 3.826 16.531 -10.102 1 61.5 101 GLU B CA 1
ATOM 1836 C C . GLU B 1 101 ? 5.113 17.266 -9.758 1 61.5 101 GLU B C 1
ATOM 1838 O O . GLU B 1 101 ? 5.074 18.406 -9.281 1 61.5 101 GLU B O 1
ATOM 1843 N N . ASP B 1 102 ? 6.211 16.625 -9.938 1 65 102 ASP B N 1
ATOM 1844 C CA . ASP B 1 102 ? 7.5 17.266 -9.68 1 65 102 ASP B CA 1
ATOM 1845 C C . ASP B 1 102 ? 7.68 18.5 -10.547 1 65 102 ASP B C 1
ATOM 1847 O O . ASP B 1 102 ? 8.125 19.547 -10.055 1 65 102 ASP B O 1
ATOM 1851 N N . LYS B 1 103 ? 7.336 18.406 -11.766 1 58.69 103 LYS B N 1
ATOM 1852 C CA . LYS B 1 103 ? 7.457 19.547 -12.68 1 58.69 103 LYS B CA 1
ATOM 1853 C C . LYS B 1 103 ? 6.543 20.688 -12.25 1 58.69 103 LYS B C 1
ATOM 1855 O O . LYS B 1 103 ? 6.934 21.859 -12.312 1 58.69 103 LYS B O 1
ATOM 1860 N N . ILE B 1 104 ? 5.434 20.375 -11.883 1 55.34 104 ILE B N 1
ATOM 1861 C CA . ILE B 1 104 ? 4.492 21.391 -11.43 1 55.34 104 ILE B CA 1
ATOM 1862 C C . ILE B 1 104 ? 5.031 22.078 -10.172 1 55.34 104 ILE B C 1
ATOM 1864 O O . ILE B 1 104 ? 4.949 23.297 -10.031 1 55.34 104 ILE B O 1
ATOM 1868 N N . GLU B 1 105 ? 5.555 21.312 -9.359 1 59.31 105 GLU B N 1
ATOM 1869 C CA . GLU B 1 105 ? 6.129 21.875 -8.141 1 59.31 105 GLU B CA 1
ATOM 1870 C C . GLU B 1 105 ? 7.336 22.75 -8.453 1 59.31 105 GLU B C 1
ATOM 1872 O O . GLU B 1 105 ? 7.508 23.812 -7.863 1 59.31 105 GLU B O 1
ATOM 1877 N N . ASP B 1 106 ? 8.125 22.281 -9.344 1 61.28 106 ASP B N 1
ATOM 1878 C CA . ASP B 1 106 ? 9.258 23.078 -9.789 1 61.28 106 ASP B CA 1
ATOM 1879 C C . ASP B 1 106 ? 8.797 24.406 -10.391 1 61.28 106 ASP B C 1
ATOM 1881 O O . ASP B 1 106 ? 9.375 25.453 -10.109 1 61.28 106 ASP B O 1
ATOM 1885 N N . PHE B 1 107 ? 7.82 24.359 -11.164 1 56.16 107 PHE B N 1
ATOM 1886 C CA . PHE B 1 107 ? 7.277 25.562 -11.789 1 56.16 107 PHE B CA 1
ATOM 1887 C C . PHE B 1 107 ? 6.711 26.5 -10.742 1 56.16 107 PHE B C 1
ATOM 1889 O O . PHE B 1 107 ? 6.945 27.719 -10.797 1 56.16 107 PHE B O 1
ATOM 1896 N N . ARG B 1 108 ? 5.973 26 -9.93 1 55.97 108 ARG B N 1
ATOM 1897 C CA . ARG B 1 108 ? 5.398 26.797 -8.852 1 55.97 108 ARG B CA 1
ATOM 1898 C C . ARG B 1 108 ? 6.492 27.469 -8.031 1 55.97 108 ARG B C 1
ATOM 1900 O O . ARG B 1 108 ? 6.379 28.656 -7.684 1 55.97 108 ARG B O 1
ATOM 1907 N N . SER B 1 109 ? 7.488 26.703 -7.734 1 61.12 109 SER B N 1
ATOM 1908 C CA . SER B 1 109 ? 8.609 27.25 -6.98 1 61.12 109 SER B CA 1
ATOM 1909 C C . SER B 1 109 ? 9.328 28.344 -7.773 1 61.12 109 SER B C 1
ATOM 1911 O O . SER B 1 109 ? 9.672 29.391 -7.227 1 61.12 109 SER B O 1
ATOM 1913 N N . TRP B 1 110 ? 9.555 28.078 -8.977 1 62.88 110 TRP B N 1
ATOM 1914 C CA . TRP B 1 110 ? 10.172 29.047 -9.883 1 62.88 110 TRP B CA 1
ATOM 1915 C C . TRP B 1 110 ? 9.336 30.312 -9.977 1 62.88 110 TRP B C 1
ATOM 1917 O O . TRP B 1 110 ? 9.875 31.422 -9.922 1 62.88 110 TRP B O 1
ATOM 1927 N N . PHE B 1 111 ? 8.102 30.219 -10.086 1 59.12 111 PHE B N 1
ATOM 1928 C CA . PHE B 1 111 ? 7.184 31.344 -10.211 1 59.12 111 PHE B CA 1
ATOM 1929 C C . PHE B 1 111 ? 7.148 32.156 -8.922 1 59.12 111 PHE B C 1
ATOM 1931 O O . PHE B 1 111 ? 7.18 33.406 -8.961 1 59.12 111 PHE B O 1
ATOM 1938 N N . ASN B 1 112 ? 7.086 31.484 -7.906 1 60.16 112 ASN B N 1
ATOM 1939 C CA . ASN B 1 112 ? 7.055 32.156 -6.609 1 60.16 112 ASN B CA 1
ATOM 1940 C C . ASN B 1 112 ? 8.359 32.906 -6.336 1 60.16 112 ASN B C 1
ATOM 1942 O O . ASN B 1 112 ? 8.352 33.969 -5.719 1 60.16 112 ASN B O 1
ATOM 1946 N N . ASP B 1 113 ? 9.438 32.281 -6.734 1 59.5 113 ASP B N 1
ATOM 1947 C CA . ASP B 1 113 ? 10.742 32.938 -6.559 1 59.5 113 ASP B CA 1
ATOM 1948 C C . ASP B 1 113 ? 10.844 34.188 -7.402 1 59.5 113 ASP B C 1
ATOM 1950 O O . ASP B 1 113 ? 11.438 35.188 -6.973 1 59.5 113 ASP B O 1
ATOM 1954 N N . ARG B 1 114 ? 10.258 34.25 -8.438 1 60.31 114 ARG B N 1
ATOM 1955 C CA . ARG B 1 114 ? 10.344 35.406 -9.344 1 60.31 114 ARG B CA 1
ATOM 1956 C C . ARG B 1 114 ? 9.266 36.438 -9.016 1 60.31 114 ARG B C 1
ATOM 1958 O O . ARG B 1 114 ? 9.469 37.625 -9.203 1 60.31 114 ARG B O 1
ATOM 1965 N N . SER B 1 115 ? 8.195 35.906 -8.734 1 52.75 115 SER B N 1
ATOM 1966 C CA . SER B 1 115 ? 7.133 36.812 -8.383 1 52.75 115 SER B CA 1
ATOM 1967 C C . SER B 1 115 ? 7.445 37.562 -7.078 1 52.75 115 SER B C 1
ATOM 1969 O O . SER B 1 115 ? 6.906 38.625 -6.824 1 52.75 115 SER B O 1
ATOM 1971 N N . SER B 1 116 ? 8.258 36.906 -6.367 1 49.16 116 SER B N 1
ATOM 1972 C CA . SER B 1 116 ? 8.625 37.562 -5.121 1 49.16 116 SER B CA 1
ATOM 1973 C C . SER B 1 116 ? 9.836 38.469 -5.32 1 49.16 116 SER B C 1
ATOM 1975 O O . SER B 1 116 ? 10.328 39.062 -4.359 1 49.16 116 SER B O 1
ATOM 1977 N N . ALA B 1 117 ? 10.398 38.469 -6.531 1 50.44 117 ALA B N 1
ATOM 1978 C CA . ALA B 1 117 ? 11.469 39.438 -6.812 1 50.44 117 ALA B CA 1
ATOM 1979 C C . ALA B 1 117 ? 10.938 40.875 -6.785 1 50.44 117 ALA B C 1
ATOM 1981 O O . ALA B 1 117 ? 9.859 41.156 -7.305 1 50.44 117 ALA B O 1
ATOM 1982 N N . PRO B 1 118 ? 11.727 41.781 -5.977 1 47.25 118 PRO B N 1
ATOM 1983 C CA . PRO B 1 118 ? 11.336 43.219 -5.934 1 47.25 118 PRO B CA 1
ATOM 1984 C C . PRO B 1 118 ? 11.359 43.875 -7.312 1 47.25 118 PRO B C 1
ATOM 1986 O O . PRO B 1 118 ? 12.094 43.406 -8.203 1 47.25 118 PRO B O 1
#

pLDDT: mean 87.3, std 15.63, range [47.09, 98.81]

Nearest PDB structures (foldseek):
  3b73-assembly1_A  TM=9.904E-01  e=2.450E-10  Haloarcula marismortui ATCC 43049
  3hrt-assembly1_A  TM=7.513E-01  e=3.379E-02  Streptococcus gordonii
  9f2a-assembly1_C  TM=7.869E-01  e=1.902E-01  Pyrococcus abyssi GE5
  9f26-assembly1_C  TM=6.415E-01  e=4.823E-01  Pyrococcus abyssi
  6s9i-assembly1_B  TM=8.135E-01  e=6.884E+00  Homo sapiens

Sequence (236 aa):
MRKQGDWMANWDDRFLEFAYDHGGATPKRIADNEHVHVSRQYVAKRLRELSDHGLLNKIGRGSYTITKKGKYYLAGAYDAEKDEFLEYELRNYEWLILESEDKIEDFRSWFNDRSSAPMRKQGDWMANWDDRFLEFAYDHGGATPKRIADNEHVHVSRQYVAKRLRELSDHGLLNKIGRGSYTITKKGKYYLAGAYDAEKDEFLEYELRNYEWLILESEDKIEDFRSWFNDRSSAP

Radius of gyration: 19.47 Å; Cα contacts (8 Å, |Δi|>4): 313; chains: 2; bounding box: 35×69×54 Å

Solvent-accessible surface area (backbone atoms only — not comparable to full-atom values): 12661 Å² total; per-residue (Å²): 74,60,34,76,24,90,87,60,56,82,63,50,61,47,53,52,33,38,13,58,72,64,72,33,38,33,32,61,65,51,36,67,35,90,85,43,92,57,52,42,67,56,41,41,52,50,54,49,52,39,28,75,71,46,32,26,40,77,76,57,94,69,27,31,32,58,31,73,56,30,52,31,24,76,58,26,16,19,30,54,61,75,73,43,78,37,70,87,61,38,49,69,68,56,38,50,52,52,51,52,51,50,51,50,52,51,49,52,50,53,48,52,58,54,68,65,50,131,73,60,34,75,24,90,86,60,57,81,63,49,60,46,54,51,33,39,12,57,72,63,71,33,39,32,32,61,65,52,36,68,35,89,85,42,92,56,54,43,68,56,42,40,54,50,53,49,50,40,28,74,72,46,31,26,39,76,76,54,95,69,28,32,30,57,30,74,56,28,52,30,24,75,58,26,16,20,30,54,61,74,72,42,78,36,70,86,59,40,46,71,69,55,41,52,51,53,50,51,51,50,51,50,50,49,49,53,51,53,48,51,58,54,69,63,50,131

InterPro domains:
  IPR036388 Winged helix-like DNA-binding domain superfamily [G3DSA:1.10.10.10] (1-87)
  IPR036390 Winged helix DNA-binding domain superfamily [SSF46785] (18-78)